Protein AF-A0A6P2FYV1-F1 (afdb_monomer_lite)

Radius of gyration: 33.78 Å; chains: 1; bounding box: 63×79×65 Å

pLDDT: mean 84.5, std 11.84, range [42.78, 95.06]

Sequence (191 aa):
MSNRLLAIVEVSPELRVACQASGCGHSVYKRIHVVSIDGSLQVLGSECFKRLFGGVIGANPAYGSSDGRRLTDTERRMLQENAAQLIAQFEAEHEAAQAAAREKLQRLRQSAIAREASGGPPHRFRAPFPVRQPAPPRRHPGPTPEAIRRYEAQAKVDVRARFDVDPDLPGWRGLVLQRITELSKGDDVSD

Foldseek 3Di:
DDKEFAFWAAEDPVLFDFFPQVPGRDTDGHRWTWMQDVNDTGTHDPVSCCVVCVPPYDCAHNFDGSRHYYDDPVLSVCVVPPVPVSSVVRVVVVVVVVVVVVVVVVVVVVVVVVCVVVPNPDPPVPVPPPPPPPPPPPPPDFDDPVLCVVCLVVLQVVCCVPVVDRCPDPPNVVSSRVSSVVVVVVVVVPD

Structure (mmCIF, N/CA/C/O backbone):
data_AF-A0A6P2FYV1-F1
#
_entry.id   AF-A0A6P2FYV1-F1
#
loop_
_atom_site.group_PDB
_atom_site.id
_atom_site.type_symbol
_atom_site.label_atom_id
_atom_site.label_alt_id
_atom_site.label_comp_id
_atom_site.label_asym_id
_atom_site.label_entity_id
_atom_site.label_seq_id
_atom_site.pdbx_PDB_ins_code
_atom_site.Cartn_x
_atom_site.Cartn_y
_atom_site.Cartn_z
_atom_site.occupancy
_atom_site.B_iso_or_equiv
_atom_site.auth_seq_id
_atom_site.auth_comp_id
_atom_site.auth_asym_id
_atom_site.auth_atom_id
_atom_site.pdbx_PDB_model_num
ATOM 1 N N . MET A 1 1 ? -23.913 -12.290 -1.948 1.00 53.22 1 MET A N 1
ATOM 2 C CA . MET A 1 1 ? -22.742 -12.669 -2.761 1.00 53.22 1 MET A CA 1
ATOM 3 C C . MET A 1 1 ? -21.993 -11.392 -3.094 1.00 53.22 1 MET A C 1
ATOM 5 O O . MET A 1 1 ? -22.408 -10.660 -3.983 1.00 53.22 1 MET A O 1
ATOM 9 N N . SER A 1 2 ? -21.010 -11.022 -2.273 1.00 75.25 2 SER A N 1
ATOM 10 C CA . SER A 1 2 ? -20.277 -9.756 -2.399 1.00 75.25 2 SER A CA 1
ATOM 11 C C . SER A 1 2 ? -18.791 -10.060 -2.450 1.00 75.25 2 SER A C 1
ATOM 13 O O . SER A 1 2 ? -18.211 -10.458 -1.440 1.00 75.25 2 SER A O 1
ATOM 15 N N . ASN A 1 3 ? -18.191 -9.871 -3.622 1.00 88.12 3 ASN A N 1
ATOM 16 C CA . ASN A 1 3 ? -16.762 -10.070 -3.802 1.00 88.12 3 ASN A CA 1
ATOM 17 C C . ASN A 1 3 ? -16.028 -8.790 -3.412 1.00 88.12 3 ASN A C 1
ATOM 19 O O . ASN A 1 3 ? -16.400 -7.698 -3.847 1.00 88.12 3 ASN A O 1
ATOM 23 N N . ARG A 1 4 ? -14.994 -8.910 -2.578 1.00 91.50 4 ARG A N 1
ATOM 24 C CA . ARG A 1 4 ? -14.283 -7.746 -2.039 1.00 91.50 4 ARG A CA 1
ATOM 25 C C . ARG A 1 4 ? -12.783 -7.978 -1.985 1.00 91.50 4 ARG A C 1
ATOM 27 O O . ARG A 1 4 ? -12.322 -9.034 -1.559 1.00 91.50 4 ARG A O 1
ATOM 34 N N . LEU A 1 5 ? -12.026 -6.950 -2.359 1.00 93.50 5 LEU A N 1
ATOM 35 C CA . LEU A 1 5 ? -10.589 -6.887 -2.133 1.00 93.50 5 LEU A CA 1
ATOM 36 C C . LEU A 1 5 ? -10.331 -6.496 -0.677 1.00 93.50 5 LEU A C 1
ATOM 38 O O . LEU A 1 5 ? -10.729 -5.416 -0.239 1.00 93.50 5 LEU A O 1
ATOM 42 N N . LEU A 1 6 ? -9.685 -7.381 0.079 1.00 93.62 6 LEU A N 1
ATOM 43 C CA . LEU A 1 6 ? -9.448 -7.174 1.504 1.00 93.62 6 LEU A CA 1
ATOM 44 C C . LEU A 1 6 ? -8.099 -6.523 1.761 1.00 93.62 6 LEU A C 1
ATOM 46 O O . LEU A 1 6 ? -8.041 -5.534 2.478 1.00 93.62 6 LEU A O 1
ATOM 50 N N . ALA A 1 7 ? -7.033 -7.044 1.159 1.00 94.19 7 ALA A N 1
ATOM 51 C CA . ALA A 1 7 ? -5.682 -6.543 1.370 1.00 94.19 7 ALA A CA 1
ATOM 52 C C . ALA A 1 7 ? -4.814 -6.752 0.129 1.00 94.19 7 ALA A C 1
ATOM 54 O O . ALA A 1 7 ? -5.026 -7.686 -0.650 1.00 94.19 7 ALA A O 1
ATOM 55 N N . ILE A 1 8 ? -3.804 -5.899 -0.020 1.00 94.75 8 ILE A N 1
ATOM 56 C CA . ILE A 1 8 ? -2.693 -6.112 -0.947 1.00 94.75 8 ILE A CA 1
ATOM 57 C C . ILE A 1 8 ? -1.439 -6.319 -0.105 1.00 94.75 8 ILE A C 1
ATOM 59 O O . ILE A 1 8 ? -1.147 -5.528 0.794 1.00 94.75 8 ILE A O 1
ATOM 63 N N . VAL A 1 9 ? -0.709 -7.395 -0.377 1.00 94.62 9 VAL A N 1
ATOM 64 C CA . VAL A 1 9 ? 0.460 -7.805 0.402 1.00 94.62 9 VAL A CA 1
ATOM 65 C C . VAL A 1 9 ? 1.649 -8.139 -0.494 1.00 94.62 9 VAL A C 1
ATOM 67 O O . VAL A 1 9 ? 1.510 -8.448 -1.678 1.00 94.62 9 VAL A O 1
ATOM 70 N N . GLU A 1 10 ? 2.842 -8.065 0.074 1.00 94.81 10 GLU A N 1
ATOM 71 C CA . GLU A 1 10 ? 4.101 -8.429 -0.564 1.00 94.81 10 GLU A CA 1
ATOM 72 C C . GLU A 1 10 ? 4.891 -9.348 0.368 1.00 94.81 10 GLU A C 1
ATOM 74 O O . GLU A 1 10 ? 4.852 -9.195 1.586 1.00 94.81 10 GLU A O 1
ATOM 79 N N . VAL A 1 11 ? 5.627 -10.298 -0.197 1.00 93.62 11 VAL A N 1
ATOM 80 C CA . VAL A 1 11 ? 6.511 -11.207 0.544 1.00 93.62 11 VAL A CA 1
ATOM 81 C C . VAL A 1 11 ? 7.914 -11.148 -0.049 1.00 93.62 11 VAL A C 1
ATOM 83 O O . VAL A 1 11 ? 8.126 -10.668 -1.167 1.00 93.62 11 VAL A O 1
ATOM 86 N N . SER A 1 12 ? 8.900 -11.640 0.693 1.00 90.56 12 SER A N 1
ATOM 87 C CA . SER A 1 12 ? 10.268 -11.746 0.187 1.00 90.56 12 SER A CA 1
ATOM 88 C C . SER A 1 12 ? 10.331 -12.654 -1.057 1.00 90.56 12 SER A C 1
ATOM 90 O O . SER A 1 12 ? 9.635 -13.672 -1.100 1.00 90.56 12 SER A O 1
ATOM 92 N N . PRO A 1 13 ? 11.165 -12.339 -2.072 1.00 89.25 13 PRO A N 1
ATOM 93 C CA . PRO A 1 13 ? 11.268 -13.135 -3.301 1.00 89.25 13 PRO A CA 1
ATOM 94 C C . PRO A 1 13 ? 11.678 -14.596 -3.092 1.00 89.25 13 PRO A C 1
ATOM 96 O O . PRO A 1 13 ? 11.440 -15.410 -3.978 1.00 89.25 13 PRO A O 1
ATOM 99 N N . GLU A 1 14 ? 12.293 -14.922 -1.959 1.00 89.38 14 GLU A N 1
ATOM 100 C CA . GLU A 1 14 ? 12.683 -16.282 -1.565 1.00 89.38 14 GLU A CA 1
ATOM 101 C C . GLU A 1 14 ? 11.511 -17.071 -0.958 1.00 89.38 14 GLU A C 1
ATOM 103 O O . GLU A 1 14 ? 11.483 -18.295 -1.006 1.00 89.38 14 GLU A O 1
ATOM 108 N N . LEU A 1 15 ? 10.490 -16.370 -0.454 1.00 89.75 15 LEU A N 1
ATOM 109 C CA . LEU A 1 15 ? 9.341 -16.931 0.263 1.00 89.75 15 LEU A CA 1
ATOM 110 C C . LEU A 1 15 ? 8.038 -16.776 -0.526 1.00 89.75 15 LEU A C 1
ATOM 112 O O . LEU A 1 15 ? 6.967 -16.537 0.045 1.00 89.75 15 LEU A O 1
ATOM 116 N N . ARG A 1 16 ? 8.128 -16.911 -1.854 1.00 91.81 16 ARG A N 1
ATOM 117 C CA . ARG A 1 16 ? 6.987 -16.756 -2.770 1.00 91.81 16 ARG A CA 1
ATOM 118 C C . ARG A 1 16 ? 5.823 -17.659 -2.360 1.00 91.81 16 ARG A C 1
ATOM 120 O O . ARG A 1 16 ? 6.006 -18.726 -1.766 1.00 91.81 16 ARG A O 1
ATOM 127 N N . VAL A 1 17 ? 4.616 -17.226 -2.694 1.00 91.44 17 VAL A N 1
ATOM 128 C CA . VAL A 1 17 ? 3.382 -17.985 -2.464 1.00 91.44 17 VAL A CA 1
ATOM 129 C C . VAL A 1 17 ? 2.745 -18.336 -3.804 1.00 91.44 17 VAL A C 1
ATOM 131 O O . VAL A 1 17 ? 2.883 -17.588 -4.769 1.00 91.44 17 VAL A O 1
ATOM 134 N N . ALA A 1 18 ? 2.069 -19.478 -3.892 1.00 92.88 18 ALA A N 1
ATOM 135 C CA . ALA A 1 18 ? 1.389 -19.876 -5.119 1.00 92.88 18 ALA A CA 1
ATOM 136 C C . ALA A 1 18 ? 0.077 -19.097 -5.285 1.00 92.88 18 ALA A C 1
ATOM 138 O O . ALA A 1 18 ? -0.701 -18.955 -4.341 1.00 92.88 18 ALA A O 1
ATOM 139 N N . CYS A 1 19 ? -0.180 -18.604 -6.494 1.00 94.06 19 CYS A N 1
ATOM 140 C CA . CYS A 1 19 ? -1.464 -18.014 -6.841 1.00 94.06 19 CYS A CA 1
ATOM 141 C C . CYS A 1 19 ? -2.555 -19.095 -6.878 1.00 94.06 19 CYS A C 1
ATOM 143 O O . CYS A 1 19 ? -2.433 -20.079 -7.604 1.00 94.06 19 CYS A O 1
ATOM 145 N N . GLN A 1 20 ? -3.650 -18.862 -6.153 1.00 92.44 20 GLN A N 1
ATOM 146 C CA . GLN A 1 20 ? -4.782 -19.785 -6.012 1.00 92.44 20 GLN A CA 1
ATOM 147 C C . GLN A 1 20 ? -5.858 -19.608 -7.097 1.00 92.44 20 GLN A C 1
ATOM 149 O O . GLN A 1 20 ? -6.919 -20.220 -7.022 1.00 92.44 20 GLN A O 1
ATOM 154 N N . ALA A 1 21 ? -5.606 -18.785 -8.122 1.00 89.94 21 ALA A N 1
ATOM 155 C CA . ALA A 1 21 ? -6.514 -18.684 -9.260 1.00 89.94 21 ALA A CA 1
ATOM 156 C C . ALA A 1 21 ? -6.620 -20.038 -9.973 1.00 89.94 21 ALA A C 1
ATOM 158 O O . ALA A 1 21 ? -5.598 -20.687 -10.224 1.00 89.94 21 ALA A O 1
ATOM 159 N N . SER A 1 22 ? -7.840 -20.409 -10.369 1.00 87.81 22 SER A N 1
ATOM 160 C CA . SER A 1 22 ? -8.088 -21.624 -11.150 1.00 87.81 22 SER A CA 1
ATOM 161 C C . SER A 1 22 ? -7.178 -21.674 -12.385 1.00 87.81 22 SER A C 1
ATOM 163 O O . SER A 1 22 ? -7.140 -20.732 -13.182 1.00 87.81 22 SER A O 1
ATOM 165 N N . GLY A 1 23 ? -6.388 -22.746 -12.496 1.00 87.75 23 GLY A N 1
ATOM 166 C CA . GLY A 1 23 ? -5.457 -22.979 -13.605 1.00 87.75 23 GLY A CA 1
ATOM 167 C C . GLY A 1 23 ? -4.194 -22.104 -13.636 1.00 87.75 23 GLY A C 1
ATOM 168 O O . GLY A 1 23 ? -3.516 -22.095 -14.658 1.00 87.75 23 GLY A O 1
ATOM 169 N N . CYS A 1 24 ? -3.864 -21.349 -12.576 1.00 88.50 24 CYS A N 1
ATOM 170 C CA . CYS A 1 24 ? -2.659 -20.507 -12.551 1.00 88.50 24 CYS A CA 1
ATOM 171 C C . CYS A 1 24 ? -1.465 -21.161 -11.841 1.00 88.50 24 CYS A C 1
ATOM 173 O O . CYS A 1 24 ? -0.455 -21.426 -12.483 1.00 88.50 24 CYS A O 1
ATOM 175 N N . GLY A 1 25 ? -1.528 -21.348 -10.518 1.00 82.62 25 GLY A N 1
ATOM 176 C CA . GLY A 1 25 ? -0.448 -21.950 -9.721 1.00 82.62 25 GLY A CA 1
ATOM 177 C C . GLY A 1 25 ? 0.893 -21.193 -9.686 1.00 82.62 25 GLY A C 1
ATOM 178 O O . GLY A 1 25 ? 1.811 -21.632 -9.001 1.00 82.62 25 GLY A O 1
ATOM 179 N N . HIS A 1 26 ? 1.038 -20.060 -10.383 1.00 90.06 26 HIS A N 1
ATOM 180 C CA . HIS A 1 26 ? 2.303 -19.325 -10.460 1.00 90.06 26 HIS A CA 1
ATOM 181 C C . HIS A 1 26 ? 2.755 -18.771 -9.104 1.00 90.06 26 HIS A C 1
ATOM 183 O O . HIS A 1 26 ? 1.959 -18.213 -8.344 1.00 90.06 26 HIS A O 1
ATOM 189 N N . SER A 1 27 ? 4.062 -18.844 -8.850 1.00 92.00 27 SER A N 1
ATOM 190 C CA . SER A 1 27 ? 4.699 -18.269 -7.665 1.00 92.00 27 SER A CA 1
ATOM 191 C C . SER A 1 27 ? 4.746 -16.744 -7.738 1.00 92.00 27 SER A C 1
ATOM 193 O O . SER A 1 27 ? 5.458 -16.162 -8.559 1.00 92.00 27 SER A O 1
ATOM 195 N N . VAL A 1 28 ? 4.032 -16.092 -6.828 1.00 93.50 28 VAL A N 1
ATOM 196 C CA . VAL A 1 28 ? 3.936 -14.638 -6.702 1.00 93.50 28 VAL A CA 1
ATOM 197 C C . VAL A 1 28 ? 4.603 -14.169 -5.414 1.00 93.50 28 VAL A C 1
ATOM 199 O O . VAL A 1 28 ? 4.559 -14.837 -4.384 1.00 93.50 28 VAL A O 1
ATOM 202 N N . TYR A 1 29 ? 5.252 -13.011 -5.481 1.00 92.81 29 TYR A N 1
ATOM 203 C CA . TYR A 1 29 ? 5.903 -12.396 -4.319 1.00 92.81 29 TYR A CA 1
ATOM 204 C C . TYR A 1 29 ? 5.559 -10.916 -4.145 1.00 92.81 29 TYR A C 1
ATOM 206 O O . TYR A 1 29 ? 5.725 -10.363 -3.065 1.00 92.81 29 TYR A O 1
ATOM 214 N N . LYS A 1 30 ? 5.048 -10.271 -5.197 1.00 91.81 30 LYS A N 1
ATOM 215 C CA . LYS A 1 30 ? 4.730 -8.846 -5.215 1.00 91.81 30 LYS A CA 1
ATOM 216 C C . LYS A 1 30 ? 3.266 -8.635 -5.577 1.00 91.81 30 LYS A C 1
ATOM 218 O O . LYS A 1 30 ? 2.750 -9.365 -6.425 1.00 91.81 30 LYS A O 1
ATOM 223 N N . ARG A 1 31 ? 2.627 -7.623 -4.974 1.00 91.62 31 ARG A N 1
ATOM 224 C CA . ARG A 1 31 ? 1.222 -7.246 -5.220 1.00 91.62 31 ARG A CA 1
ATOM 225 C C . ARG A 1 31 ? 0.282 -8.454 -5.197 1.00 91.62 31 ARG A C 1
ATOM 227 O O . ARG A 1 31 ? -0.460 -8.718 -6.146 1.00 91.62 31 ARG A O 1
ATOM 234 N N . ILE A 1 32 ? 0.357 -9.211 -4.116 1.00 93.75 32 ILE A N 1
ATOM 235 C CA . ILE A 1 32 ? -0.510 -10.350 -3.853 1.00 93.75 32 ILE A CA 1
ATOM 236 C C . ILE A 1 32 ? -1.833 -9.797 -3.324 1.00 93.75 32 ILE A C 1
ATOM 238 O O . ILE A 1 32 ? -1.855 -9.070 -2.337 1.00 93.75 32 ILE A O 1
ATOM 242 N N . HIS A 1 33 ? -2.929 -10.106 -4.002 1.00 93.38 33 HIS A N 1
ATOM 243 C CA . HIS A 1 33 ? -4.264 -9.632 -3.663 1.00 93.38 33 HIS A CA 1
ATOM 244 C C . HIS A 1 33 ? -4.977 -10.707 -2.851 1.00 93.38 33 HIS A C 1
ATOM 246 O O . HIS A 1 33 ? -5.123 -11.839 -3.314 1.00 93.38 33 HIS A O 1
ATOM 252 N N . VAL A 1 34 ? -5.432 -10.349 -1.654 1.00 93.62 34 VAL A N 1
ATOM 253 C CA . VAL A 1 34 ? -6.278 -11.210 -0.828 1.00 93.62 34 VAL A CA 1
ATOM 254 C C . VAL A 1 34 ? -7.718 -10.769 -1.020 1.00 93.62 34 VAL A C 1
ATOM 256 O O . VAL A 1 34 ? -8.078 -9.632 -0.697 1.00 93.62 34 VAL A O 1
ATOM 259 N N . VAL A 1 35 ? -8.533 -11.655 -1.581 1.00 93.19 35 VAL A N 1
ATOM 260 C CA . VAL A 1 35 ? -9.930 -11.378 -1.920 1.00 93.19 35 VAL A CA 1
ATOM 261 C C . VAL A 1 35 ? -10.856 -12.308 -1.156 1.00 93.19 35 VAL A C 1
ATOM 263 O O . VAL A 1 35 ? -10.526 -13.469 -0.930 1.00 93.19 35 VAL A O 1
ATOM 266 N N . SER A 1 36 ? -12.025 -11.799 -0.782 1.00 91.94 36 SER A N 1
ATOM 267 C CA . SER A 1 36 ? -13.150 -12.625 -0.351 1.00 91.94 36 SER A CA 1
ATOM 268 C C . SER A 1 36 ? -14.097 -12.806 -1.529 1.00 91.94 36 SER A C 1
ATOM 270 O O . SER A 1 36 ? -14.546 -11.816 -2.113 1.00 91.94 36 SER A O 1
ATOM 272 N N . ILE A 1 37 ? -14.354 -14.060 -1.892 1.00 90.06 37 ILE A N 1
ATOM 273 C CA . ILE A 1 37 ? -15.263 -14.479 -2.960 1.00 90.06 37 ILE A CA 1
ATOM 274 C C . ILE A 1 37 ? -16.311 -15.370 -2.307 1.00 90.06 37 ILE A C 1
ATOM 276 O O . ILE A 1 37 ? -15.979 -16.438 -1.797 1.00 90.06 37 ILE A O 1
ATOM 280 N N . ASP A 1 38 ? -17.555 -14.897 -2.254 1.00 86.50 38 ASP A N 1
ATOM 281 C CA . ASP A 1 38 ? -18.669 -15.600 -1.598 1.00 86.50 38 ASP A CA 1
ATOM 282 C C . ASP A 1 38 ? -18.359 -16.094 -0.169 1.00 86.50 38 ASP A C 1
ATOM 284 O O . ASP A 1 38 ? -18.816 -17.147 0.266 1.00 86.50 38 ASP A O 1
ATOM 288 N N . GLY A 1 39 ? -17.561 -15.319 0.576 1.00 83.75 39 GLY A N 1
ATOM 289 C CA . GLY A 1 39 ? -17.147 -15.640 1.946 1.00 83.75 39 GLY A CA 1
ATOM 290 C C . GLY A 1 39 ? -15.906 -16.533 2.050 1.00 83.75 39 GLY A C 1
ATOM 291 O O . GLY A 1 39 ? -15.375 -16.697 3.144 1.00 83.75 39 GLY A O 1
ATOM 292 N N . SER A 1 40 ? -15.398 -17.055 0.933 1.00 88.38 40 SER A N 1
ATOM 293 C CA . SER A 1 40 ? -14.140 -17.804 0.879 1.00 88.38 40 SER A CA 1
ATOM 294 C C . SER A 1 40 ? -12.972 -16.888 0.532 1.00 88.38 40 SER A C 1
ATOM 296 O O . SER A 1 40 ? -13.040 -16.097 -0.410 1.00 88.38 40 SER A O 1
ATOM 298 N N . LEU A 1 41 ? -11.874 -17.007 1.275 1.00 91.56 41 LEU A N 1
ATOM 299 C CA . LEU A 1 41 ? -10.660 -16.239 1.015 1.00 91.56 41 LEU A CA 1
ATOM 300 C C . LEU A 1 41 ? -9.826 -16.898 -0.079 1.00 91.56 41 LEU A C 1
ATOM 302 O O . LEU A 1 41 ? -9.587 -18.102 -0.039 1.00 91.56 41 LEU A O 1
ATOM 306 N N . GLN A 1 42 ? -9.351 -16.095 -1.028 1.00 91.94 42 GLN A N 1
ATOM 307 C CA . GLN A 1 42 ? -8.417 -16.535 -2.059 1.00 91.94 42 GLN A CA 1
ATOM 308 C C . GLN A 1 42 ? -7.245 -15.569 -2.203 1.00 91.94 42 GLN A C 1
ATOM 310 O O . GLN A 1 42 ? -7.389 -14.346 -2.102 1.00 91.94 42 GLN A O 1
ATOM 315 N N . VAL A 1 43 ? -6.077 -16.143 -2.486 1.00 93.31 43 VAL A N 1
ATOM 316 C CA . VAL A 1 43 ? -4.817 -15.422 -2.680 1.00 93.31 43 VAL A CA 1
ATOM 317 C C . VAL A 1 43 ? -4.459 -15.397 -4.162 1.00 93.31 43 VAL A C 1
ATOM 319 O O . VAL A 1 43 ? -4.162 -16.425 -4.774 1.00 93.31 43 VAL A O 1
ATOM 322 N N . LEU A 1 44 ? -4.465 -14.208 -4.761 1.00 93.25 44 LEU A N 1
ATOM 323 C CA . LEU A 1 44 ? -4.318 -14.025 -6.202 1.00 93.25 44 LEU A CA 1
ATOM 324 C C . LEU A 1 44 ? -3.111 -13.148 -6.541 1.00 93.25 44 LEU A C 1
ATOM 326 O O . LEU A 1 44 ? -2.817 -12.163 -5.870 1.00 93.25 44 LEU A O 1
ATOM 330 N N . GLY A 1 45 ? -2.417 -13.474 -7.630 1.00 92.75 45 GLY A N 1
ATOM 331 C CA . GLY A 1 45 ? -1.439 -12.566 -8.230 1.00 92.75 45 GLY A CA 1
ATOM 332 C C . GLY A 1 45 ? -2.115 -11.370 -8.900 1.00 92.75 45 GLY A C 1
ATOM 333 O O . GLY A 1 45 ? -3.280 -11.458 -9.286 1.00 92.75 45 GLY A O 1
ATOM 334 N N . SER A 1 46 ? -1.373 -10.281 -9.114 1.00 90.94 46 SER A N 1
ATOM 335 C CA . SER A 1 46 ? -1.897 -9.052 -9.730 1.00 90.94 46 SER A CA 1
ATOM 336 C C . SER A 1 46 ? -2.576 -9.281 -11.083 1.00 90.94 46 SER A C 1
ATOM 338 O O . SER A 1 46 ? -3.660 -8.759 -11.327 1.00 90.94 46 SER A O 1
ATOM 340 N N . GLU A 1 47 ? -1.970 -10.085 -11.957 1.00 91.31 47 GLU A N 1
ATOM 341 C CA . GLU A 1 47 ? -2.513 -10.350 -13.296 1.00 91.31 47 GLU A CA 1
ATOM 342 C C . GLU A 1 47 ? -3.754 -11.245 -13.242 1.00 91.31 47 GLU A C 1
ATOM 344 O O . GLU A 1 47 ? -4.731 -11.008 -13.951 1.00 91.31 47 GLU A O 1
ATOM 349 N N . CYS A 1 48 ? -3.769 -12.229 -12.340 1.00 92.31 48 CYS A N 1
ATOM 350 C CA . CYS A 1 48 ? -4.949 -13.067 -12.132 1.00 92.31 48 CYS A CA 1
ATOM 351 C C . CYS A 1 48 ? -6.106 -12.276 -11.526 1.00 92.31 48 CYS A C 1
ATOM 353 O O . CYS A 1 48 ? -7.239 -12.437 -11.967 1.00 92.31 48 CYS A O 1
ATOM 355 N N . PHE A 1 49 ? -5.823 -11.393 -10.567 1.00 92.06 49 PHE A N 1
ATOM 356 C CA . PHE A 1 49 ? -6.826 -10.508 -9.988 1.00 92.06 49 PHE A CA 1
ATOM 357 C C . PHE A 1 49 ? -7.447 -9.600 -11.056 1.00 92.06 49 PHE A C 1
ATOM 359 O O . PHE A 1 49 ? -8.667 -9.571 -11.186 1.00 92.06 49 PHE A O 1
ATOM 366 N N . LYS A 1 50 ? -6.630 -8.933 -11.884 1.00 91.56 50 LYS A N 1
ATOM 367 C CA . LYS A 1 50 ? -7.128 -8.097 -12.991 1.00 91.56 50 LYS A CA 1
ATOM 368 C C . LYS A 1 50 ? -7.973 -8.890 -13.984 1.00 91.56 50 LYS A C 1
ATOM 370 O O . LYS A 1 50 ? -9.020 -8.412 -14.398 1.00 91.56 50 LYS A O 1
ATOM 375 N N . ARG A 1 51 ? -7.540 -10.096 -14.358 1.00 89.81 51 ARG A N 1
ATOM 376 C CA . ARG A 1 51 ? -8.271 -10.938 -15.313 1.00 89.81 51 ARG A CA 1
ATOM 377 C C . ARG A 1 51 ? -9.628 -11.397 -14.775 1.00 89.81 51 ARG A C 1
ATOM 379 O O . ARG A 1 51 ? -10.576 -11.468 -15.543 1.00 89.81 51 ARG A O 1
ATOM 386 N N . LEU A 1 52 ? -9.707 -11.734 -13.487 1.00 86.50 52 LEU A N 1
ATOM 387 C CA . LEU A 1 52 ? -10.928 -12.262 -12.869 1.00 86.50 52 LEU A CA 1
ATOM 388 C C . LEU A 1 52 ? -11.888 -11.160 -12.400 1.00 86.50 52 LEU A C 1
ATOM 390 O O . LEU A 1 52 ? -13.098 -11.349 -12.447 1.00 86.50 52 LEU A O 1
ATOM 394 N N . PHE A 1 53 ? -11.357 -10.025 -11.939 1.00 87.19 53 PHE A N 1
ATOM 395 C CA . PHE A 1 53 ? -12.127 -9.000 -11.224 1.00 87.19 53 PHE A CA 1
ATOM 396 C C . PHE A 1 53 ? -11.928 -7.575 -11.740 1.00 87.19 53 PHE A C 1
ATOM 398 O O . PHE A 1 53 ? -12.485 -6.642 -11.156 1.00 87.19 53 PHE A O 1
ATOM 405 N N . GLY A 1 54 ? -11.153 -7.380 -12.810 1.00 78.94 54 GLY A N 1
ATOM 406 C CA . GLY A 1 54 ? -10.894 -6.069 -13.399 1.00 78.94 54 GLY A CA 1
ATOM 407 C C . GLY A 1 54 ? -12.193 -5.370 -13.793 1.00 78.94 54 GLY A C 1
ATOM 408 O O . GLY A 1 54 ? -12.814 -5.725 -14.786 1.00 78.94 54 GLY A O 1
ATOM 409 N N . GLY A 1 55 ? -12.608 -4.388 -12.991 1.00 74.19 55 GLY A N 1
ATOM 410 C CA . GLY A 1 55 ? -13.834 -3.608 -13.196 1.00 74.19 55 GLY A CA 1
ATOM 411 C C . GLY A 1 55 ? -15.034 -4.026 -12.339 1.00 74.19 55 GLY A C 1
ATOM 412 O O . GLY A 1 55 ? -15.992 -3.265 -12.260 1.00 74.19 55 GLY A O 1
ATOM 413 N N . VAL A 1 56 ? -14.983 -5.176 -11.658 1.00 78.00 56 VAL A N 1
ATOM 414 C CA . VAL A 1 56 ? -16.073 -5.656 -10.780 1.00 78.00 56 VAL A CA 1
ATOM 415 C C . VAL A 1 56 ? -15.785 -5.338 -9.315 1.00 78.00 56 VAL A C 1
ATOM 417 O O . VAL A 1 56 ? -16.679 -4.948 -8.568 1.00 78.00 56 VAL A O 1
ATOM 420 N N . ILE A 1 57 ? -14.526 -5.483 -8.903 1.00 81.31 57 ILE A N 1
ATOM 421 C CA . ILE A 1 57 ? -14.072 -5.162 -7.549 1.00 81.31 57 ILE A CA 1
ATOM 422 C C . ILE A 1 57 ? -13.195 -3.914 -7.628 1.00 81.31 57 ILE A C 1
ATOM 424 O O . ILE A 1 57 ? -12.311 -3.818 -8.481 1.00 81.31 57 ILE A O 1
ATOM 428 N N . GLY A 1 58 ? -13.437 -2.952 -6.735 1.00 75.50 58 GLY A N 1
ATOM 429 C CA . GLY A 1 58 ? -12.616 -1.748 -6.633 1.00 75.50 58 GLY A CA 1
ATOM 430 C C . GLY A 1 58 ? -11.140 -2.076 -6.380 1.00 75.50 58 GLY A C 1
ATOM 431 O O . GLY A 1 58 ? -10.812 -3.042 -5.696 1.00 75.50 58 GLY A O 1
ATOM 432 N N . ALA A 1 59 ? -10.243 -1.245 -6.916 1.00 77.94 59 ALA A N 1
ATOM 433 C CA . ALA A 1 59 ? -8.795 -1.423 -6.768 1.00 77.94 59 ALA A CA 1
ATOM 434 C C . ALA A 1 59 ? -8.276 -1.128 -5.347 1.00 77.94 59 ALA A C 1
ATOM 436 O O . ALA A 1 59 ? -7.135 -1.454 -5.026 1.00 77.94 59 ALA A O 1
ATOM 437 N N . ASN A 1 60 ? -9.103 -0.510 -4.499 1.00 87.06 60 ASN A N 1
ATOM 438 C CA . ASN A 1 60 ? -8.723 -0.143 -3.142 1.00 87.06 60 ASN A CA 1
ATOM 439 C C . ASN A 1 60 ? -9.014 -1.299 -2.173 1.00 87.06 60 ASN A C 1
ATOM 441 O O . ASN A 1 60 ? -10.166 -1.742 -2.099 1.00 87.06 60 ASN A O 1
ATOM 445 N N . PRO A 1 61 ? -8.010 -1.779 -1.421 1.00 91.19 61 PRO A N 1
ATOM 446 C CA . PRO A 1 61 ? -8.228 -2.806 -0.413 1.00 91.19 61 PRO A CA 1
ATOM 447 C C . PRO A 1 61 ? -9.043 -2.272 0.770 1.00 91.19 61 PRO A C 1
ATOM 449 O O . PRO A 1 61 ? -9.003 -1.085 1.087 1.00 91.19 61 PRO A O 1
ATOM 452 N N . ALA A 1 62 ? -9.775 -3.166 1.437 1.00 90.19 62 ALA A N 1
ATOM 453 C CA . ALA A 1 62 ? -10.501 -2.850 2.665 1.00 90.19 62 ALA A CA 1
ATOM 454 C C . ALA A 1 62 ? -9.563 -2.470 3.821 1.00 90.19 62 ALA A C 1
ATOM 456 O O . ALA A 1 62 ? -9.880 -1.573 4.598 1.00 90.19 62 ALA A O 1
ATOM 457 N N . TYR A 1 63 ? -8.418 -3.145 3.908 1.00 91.50 63 TYR A N 1
ATOM 458 C CA . TYR A 1 63 ? -7.426 -2.986 4.958 1.00 91.50 63 TYR A CA 1
ATOM 459 C C . TYR A 1 63 ? -6.041 -2.746 4.339 1.00 91.50 63 TYR A C 1
ATOM 461 O O . TYR A 1 63 ? -5.646 -3.387 3.361 1.00 91.50 63 TYR A O 1
ATOM 469 N N . GLY A 1 64 ? -5.281 -1.823 4.930 1.00 87.38 64 GLY A N 1
ATOM 470 C CA . GLY A 1 64 ? -3.950 -1.446 4.452 1.00 87.38 64 GLY A CA 1
ATOM 471 C C . GLY A 1 64 ? -3.965 -0.413 3.318 1.00 87.38 64 GLY A C 1
ATOM 472 O O . GLY A 1 64 ? -4.809 0.479 3.291 1.00 87.38 64 GLY A O 1
ATOM 473 N N . SER A 1 65 ? -2.984 -0.506 2.414 1.00 85.19 65 SER A N 1
ATOM 474 C CA . SER A 1 65 ? -2.768 0.424 1.293 1.00 85.19 65 SER A CA 1
ATOM 475 C C . SER A 1 65 ? -2.729 -0.318 -0.045 1.00 85.19 65 SER A C 1
ATOM 477 O O . SER A 1 65 ? -2.356 -1.492 -0.106 1.00 85.19 65 SER A O 1
ATOM 479 N N . SER A 1 66 ? -3.052 0.391 -1.129 1.00 84.25 66 SER A N 1
ATOM 480 C CA . SER A 1 66 ? -2.913 -0.084 -2.509 1.00 84.25 66 SER A CA 1
ATOM 481 C C . SER A 1 66 ? -1.469 -0.418 -2.906 1.00 84.25 66 SER A C 1
ATOM 483 O O . SER A 1 66 ? -1.250 -1.200 -3.830 1.00 84.25 66 SER A O 1
ATOM 485 N N . ASP A 1 67 ? -0.481 0.153 -2.212 1.00 82.69 67 ASP A N 1
ATOM 486 C CA . ASP A 1 67 ? 0.943 -0.087 -2.488 1.00 82.69 67 ASP A CA 1
ATOM 487 C C . ASP A 1 67 ? 1.422 -1.469 -2.025 1.00 82.69 67 ASP A C 1
ATOM 489 O O . ASP A 1 67 ? 2.452 -1.954 -2.490 1.00 82.69 67 ASP A O 1
ATOM 493 N N . GLY A 1 68 ? 0.642 -2.129 -1.167 1.00 84.31 68 GLY A N 1
ATOM 494 C CA . GLY A 1 68 ? 0.955 -3.434 -0.608 1.00 84.31 68 GLY A CA 1
ATOM 495 C C . GLY A 1 68 ? 1.711 -3.359 0.721 1.00 84.31 68 GLY A C 1
ATOM 496 O O . GLY A 1 68 ? 2.649 -2.582 0.890 1.00 84.31 68 GLY A O 1
ATOM 497 N N . ARG A 1 69 ? 1.310 -4.195 1.685 1.00 90.00 69 ARG A N 1
ATOM 498 C CA . ARG A 1 69 ? 2.029 -4.387 2.955 1.00 90.00 69 ARG A CA 1
ATOM 499 C C . ARG A 1 69 ? 3.037 -5.522 2.822 1.00 90.00 69 ARG A C 1
ATOM 501 O O . ARG A 1 69 ? 2.661 -6.633 2.458 1.00 90.00 69 ARG A O 1
ATOM 508 N N . ARG A 1 70 ? 4.297 -5.278 3.182 1.00 92.25 70 ARG A N 1
ATOM 509 C CA . ARG A 1 70 ? 5.293 -6.349 3.296 1.00 92.25 70 ARG A CA 1
ATOM 510 C C . ARG A 1 70 ? 4.990 -7.213 4.521 1.00 92.25 70 ARG A C 1
ATOM 512 O O . ARG A 1 70 ? 4.924 -6.686 5.627 1.00 92.25 70 ARG A O 1
ATOM 519 N N . LEU A 1 71 ? 4.818 -8.512 4.309 1.00 92.12 71 LEU A N 1
ATOM 520 C CA . LEU A 1 71 ? 4.608 -9.491 5.370 1.00 92.12 71 LEU A CA 1
ATOM 521 C C . LEU A 1 71 ? 5.941 -10.008 5.902 1.00 92.12 71 LEU A C 1
ATOM 523 O O . LEU A 1 71 ? 6.893 -10.218 5.146 1.00 92.12 71 LEU A O 1
ATOM 527 N N . THR A 1 72 ? 5.966 -10.254 7.204 1.00 92.25 72 THR A N 1
ATOM 528 C CA . THR A 1 72 ? 6.972 -11.073 7.879 1.00 92.25 72 THR A CA 1
ATOM 529 C C . THR A 1 72 ? 6.800 -12.550 7.523 1.00 92.25 72 THR A C 1
ATOM 531 O O . THR A 1 72 ? 5.750 -12.976 7.037 1.00 92.25 72 THR A O 1
ATOM 534 N N . ASP A 1 73 ? 7.808 -13.368 7.813 1.00 89.00 73 ASP A N 1
ATOM 535 C CA . ASP A 1 73 ? 7.769 -14.810 7.540 1.00 89.00 73 ASP A CA 1
ATOM 536 C C . ASP A 1 73 ? 6.616 -15.510 8.279 1.00 89.00 73 ASP A C 1
ATOM 538 O O . ASP A 1 73 ? 5.983 -16.428 7.749 1.00 89.00 73 ASP A O 1
ATOM 542 N N . THR A 1 74 ? 6.297 -15.040 9.488 1.00 90.19 74 THR A N 1
ATOM 543 C CA . THR A 1 74 ? 5.158 -15.516 10.283 1.00 90.19 74 THR A CA 1
ATOM 544 C C . THR A 1 74 ? 3.829 -15.145 9.630 1.00 90.19 74 THR A C 1
ATOM 546 O O . THR A 1 74 ? 2.983 -16.015 9.433 1.00 90.19 74 THR A O 1
ATOM 549 N N . GLU A 1 75 ? 3.651 -13.887 9.222 1.00 92.38 75 GLU A N 1
ATOM 550 C CA . GLU A 1 75 ? 2.440 -13.437 8.519 1.00 92.38 75 GLU A CA 1
ATOM 551 C C . GLU A 1 75 ? 2.274 -14.129 7.158 1.00 92.38 75 GLU A C 1
ATOM 553 O O . GLU A 1 75 ? 1.165 -14.494 6.776 1.00 92.38 75 GLU A O 1
ATOM 558 N N . ARG A 1 76 ? 3.372 -14.385 6.438 1.00 92.19 76 ARG A N 1
ATOM 559 C CA . ARG A 1 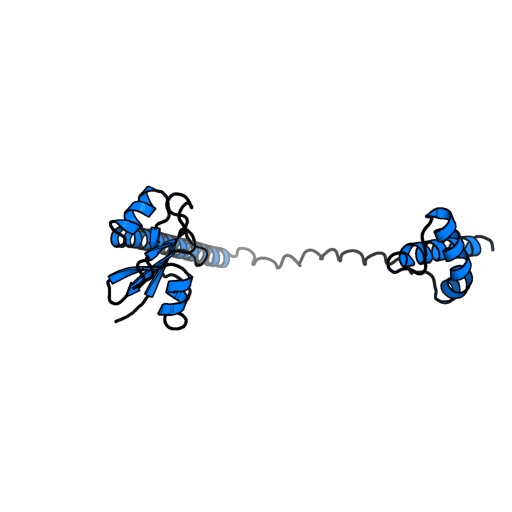76 ? 3.363 -15.145 5.181 1.00 92.19 76 ARG A CA 1
ATOM 560 C C . ARG A 1 76 ? 2.889 -16.578 5.394 1.00 92.19 76 ARG A C 1
ATOM 562 O O . ARG A 1 76 ? 2.171 -17.110 4.551 1.00 92.19 76 ARG A O 1
ATOM 569 N N . ARG A 1 77 ? 3.291 -17.215 6.493 1.00 90.38 77 ARG A N 1
ATOM 570 C CA . ARG A 1 77 ? 2.813 -18.555 6.853 1.00 90.38 77 ARG A CA 1
ATOM 571 C C . ARG A 1 77 ? 1.318 -18.534 7.159 1.00 90.38 77 ARG A C 1
ATOM 573 O O . ARG A 1 77 ? 0.583 -19.337 6.595 1.00 90.38 77 ARG A O 1
ATOM 580 N N . MET A 1 78 ? 0.862 -17.544 7.933 1.00 91.56 78 MET A N 1
ATOM 581 C CA . MET A 1 78 ? -0.568 -17.330 8.177 1.00 91.56 78 MET A CA 1
ATOM 582 C C . MET A 1 78 ? -1.332 -17.115 6.869 1.00 91.56 78 MET A C 1
ATOM 584 O O . MET A 1 78 ? -2.385 -17.703 6.691 1.00 91.56 78 MET A O 1
ATOM 588 N N . LEU A 1 79 ? -0.789 -16.382 5.895 1.00 91.31 79 LEU A N 1
ATOM 589 C CA . LEU A 1 79 ? -1.433 -16.218 4.588 1.00 91.31 79 LEU A CA 1
ATOM 590 C C . LEU A 1 79 ? -1.693 -17.555 3.864 1.00 91.31 79 LEU A C 1
ATOM 592 O O . LEU A 1 79 ? -2.668 -17.664 3.125 1.00 91.31 79 LEU A O 1
ATOM 596 N N . GLN A 1 80 ? -0.829 -18.557 4.049 1.00 87.75 80 GLN A N 1
ATOM 597 C CA . GLN A 1 80 ? -0.957 -19.865 3.400 1.00 87.75 80 GLN A CA 1
ATOM 598 C C . GLN A 1 80 ? -1.807 -20.852 4.198 1.00 87.75 80 GLN A C 1
ATOM 600 O O . GLN A 1 80 ? -2.608 -21.575 3.612 1.00 87.75 80 GLN A O 1
ATOM 605 N N . GLU A 1 81 ? -1.611 -20.894 5.513 1.00 89.00 81 GLU A N 1
ATOM 606 C CA . GLU A 1 81 ? -2.224 -21.884 6.400 1.00 89.00 81 GLU A CA 1
ATOM 607 C C . GLU A 1 81 ? -3.572 -21.406 6.951 1.00 89.00 81 GLU A C 1
ATOM 609 O O . GLU A 1 81 ? -4.493 -22.201 7.122 1.00 89.00 81 GLU A O 1
ATOM 614 N N . ASN A 1 82 ? -3.702 -20.105 7.226 1.00 90.12 82 ASN A N 1
ATOM 615 C CA . ASN A 1 82 ? -4.876 -19.512 7.856 1.00 90.12 82 ASN A CA 1
ATOM 616 C C . ASN A 1 82 ? -5.053 -18.029 7.479 1.00 90.12 82 ASN A C 1
ATOM 618 O O . ASN A 1 82 ? -4.876 -17.115 8.294 1.00 90.12 82 ASN A O 1
ATOM 622 N N . ALA A 1 83 ? -5.416 -17.778 6.218 1.00 89.12 83 ALA A N 1
ATOM 623 C CA . ALA A 1 83 ? -5.602 -16.417 5.716 1.00 89.12 83 ALA A CA 1
ATOM 624 C C . ALA A 1 83 ? -6.674 -15.637 6.501 1.00 89.12 83 ALA A C 1
ATOM 626 O O . ALA A 1 83 ? -6.587 -14.415 6.605 1.00 89.12 83 ALA A O 1
ATOM 627 N N . ALA A 1 84 ? -7.658 -16.328 7.087 1.00 89.75 84 ALA A N 1
ATOM 628 C CA . ALA A 1 84 ? -8.712 -15.705 7.883 1.00 89.75 84 ALA A CA 1
ATOM 629 C C . ALA A 1 84 ? -8.157 -15.030 9.142 1.00 89.75 84 ALA A C 1
ATOM 631 O O . ALA A 1 84 ? -8.525 -13.896 9.439 1.00 89.75 84 ALA A O 1
ATOM 632 N N . GLN A 1 85 ? -7.220 -15.681 9.835 1.00 91.69 85 GLN A N 1
ATOM 633 C CA . GLN A 1 85 ? -6.571 -15.105 11.011 1.00 91.69 85 GLN A CA 1
ATOM 634 C C . GLN A 1 85 ? -5.741 -13.864 10.659 1.00 91.69 85 GLN A C 1
ATOM 636 O O . GLN A 1 85 ? -5.788 -12.870 11.383 1.00 91.69 85 GLN A O 1
ATOM 641 N N . LEU A 1 86 ? -5.030 -13.888 9.527 1.00 92.44 86 LEU A N 1
ATOM 642 C CA . LEU A 1 86 ? -4.266 -12.730 9.058 1.00 92.44 86 LEU A CA 1
ATOM 643 C C . LEU A 1 86 ? -5.181 -11.536 8.744 1.00 92.44 86 LEU A C 1
ATOM 645 O O . LEU A 1 86 ? -4.883 -10.404 9.115 1.00 92.44 86 LEU A O 1
ATOM 649 N N . ILE A 1 87 ? -6.314 -11.783 8.082 1.00 93.31 87 ILE A N 1
ATOM 650 C CA . ILE A 1 87 ? -7.296 -10.732 7.797 1.00 93.31 87 ILE A CA 1
ATOM 651 C C . ILE A 1 87 ? -7.918 -10.187 9.085 1.00 93.31 87 ILE A C 1
ATOM 653 O O . ILE A 1 87 ? -8.043 -8.972 9.205 1.00 93.31 87 ILE A O 1
ATOM 657 N N . ALA A 1 88 ? -8.246 -11.041 10.057 1.00 92.94 88 ALA A N 1
ATOM 658 C CA . ALA A 1 88 ? -8.767 -10.597 11.350 1.00 92.94 88 ALA A CA 1
ATOM 659 C C . ALA A 1 88 ? -7.768 -9.686 12.089 1.00 92.94 88 ALA A C 1
ATOM 661 O O . ALA A 1 88 ? -8.163 -8.684 12.683 1.00 92.94 88 ALA A O 1
ATOM 662 N N . GLN A 1 89 ? -6.465 -9.979 11.996 1.00 92.06 89 GLN A N 1
ATOM 663 C CA . GLN A 1 89 ? -5.426 -9.090 12.519 1.00 92.06 89 GLN A CA 1
ATOM 664 C C . GLN A 1 89 ? -5.449 -7.724 11.814 1.00 92.06 89 GLN A C 1
ATOM 666 O O . GLN A 1 89 ? -5.416 -6.688 12.477 1.00 92.06 89 GLN A O 1
ATOM 671 N N . PHE A 1 90 ? -5.534 -7.700 10.481 1.00 93.94 90 PHE A N 1
ATOM 672 C CA . PHE A 1 90 ? -5.587 -6.442 9.726 1.00 93.94 90 PHE A CA 1
ATOM 673 C C . PHE A 1 90 ? -6.851 -5.632 10.008 1.00 93.94 90 PHE A C 1
ATOM 675 O O . PHE A 1 90 ? -6.792 -4.404 10.049 1.00 93.94 90 PHE A O 1
ATOM 682 N N . GLU A 1 91 ? -7.978 -6.304 10.220 1.00 93.12 91 GLU A N 1
ATOM 683 C CA . GLU A 1 91 ? -9.228 -5.671 10.618 1.00 93.12 91 GLU A CA 1
ATOM 684 C C . GLU A 1 91 ? -9.104 -4.999 11.990 1.00 93.12 91 GLU A C 1
ATOM 686 O O . GLU A 1 91 ? -9.401 -3.809 12.107 1.00 93.12 91 GLU A O 1
ATOM 691 N N . ALA A 1 92 ? -8.574 -5.709 12.990 1.00 92.81 92 ALA A N 1
ATOM 692 C CA . ALA A 1 92 ? -8.361 -5.162 14.329 1.00 92.81 92 ALA A CA 1
ATOM 693 C C . ALA A 1 92 ? -7.394 -3.963 14.323 1.00 92.81 92 ALA A C 1
ATOM 695 O O . ALA A 1 92 ? -7.658 -2.935 14.951 1.00 92.81 92 ALA A O 1
ATOM 696 N N . GLU A 1 93 ? -6.290 -4.056 13.573 1.00 91.62 93 GLU A N 1
ATOM 697 C CA . GLU A 1 93 ? -5.349 -2.943 13.402 1.00 91.62 93 GLU A CA 1
ATOM 698 C C . GLU A 1 93 ? -6.019 -1.731 12.732 1.00 91.62 93 GLU A C 1
ATOM 700 O O . GLU A 1 93 ? -5.798 -0.584 13.134 1.00 91.62 93 GLU A O 1
ATOM 705 N N . HIS A 1 94 ? -6.865 -1.970 11.727 1.00 92.69 94 HIS A N 1
ATOM 706 C CA . HIS A 1 94 ? -7.588 -0.913 11.031 1.00 92.69 94 HIS A CA 1
ATOM 707 C C . HIS A 1 94 ? -8.617 -0.224 11.933 1.00 92.69 94 HIS A C 1
ATOM 709 O O . HIS A 1 94 ? -8.696 1.007 11.942 1.00 92.69 94 HIS A O 1
ATOM 715 N N . GLU A 1 95 ? -9.376 -0.988 12.715 1.00 91.94 95 GLU A N 1
ATOM 716 C CA . GLU A 1 95 ? -10.348 -0.450 13.665 1.00 91.94 95 GLU A CA 1
ATOM 717 C C . GLU A 1 95 ? -9.664 0.399 14.744 1.00 91.94 95 GLU A C 1
ATOM 719 O O . GLU A 1 95 ? -10.077 1.537 14.989 1.00 91.94 95 GLU A O 1
ATOM 724 N N . ALA A 1 96 ? -8.557 -0.090 15.312 1.00 93.12 96 ALA A N 1
ATOM 725 C CA . ALA A 1 96 ? -7.761 0.660 16.280 1.00 93.12 96 ALA A CA 1
ATOM 726 C C . ALA A 1 96 ? -7.223 1.975 15.686 1.00 93.12 96 ALA A C 1
ATOM 728 O O . ALA A 1 96 ? -7.315 3.035 16.314 1.00 93.12 96 ALA A O 1
ATOM 729 N N . ALA A 1 97 ? -6.719 1.939 14.447 1.00 91.44 97 ALA A N 1
ATOM 730 C CA . ALA A 1 97 ? -6.246 3.131 13.749 1.00 91.44 97 ALA A CA 1
ATOM 731 C C . ALA A 1 97 ? -7.379 4.140 13.492 1.00 91.44 97 ALA A C 1
ATOM 733 O O . ALA A 1 97 ? -7.195 5.345 13.693 1.00 91.44 97 ALA A O 1
ATOM 734 N N . GLN A 1 98 ? -8.566 3.670 13.092 1.00 91.50 98 GLN A N 1
ATOM 735 C CA . GLN A 1 98 ? -9.733 4.534 12.922 1.00 91.50 98 GLN A CA 1
ATOM 736 C C . GLN A 1 98 ? -10.186 5.155 14.247 1.00 91.50 98 GLN A C 1
ATOM 738 O O . GLN A 1 98 ? -10.489 6.350 14.279 1.00 91.50 98 GLN A O 1
ATOM 743 N N . ALA A 1 99 ? -10.224 4.382 15.333 1.00 93.75 99 ALA A N 1
ATOM 744 C CA . ALA A 1 99 ? -10.596 4.875 16.655 1.00 93.75 99 ALA A CA 1
ATOM 745 C C . ALA A 1 99 ? -9.635 5.979 17.127 1.00 93.75 99 ALA A C 1
ATOM 747 O O . ALA A 1 99 ? -10.079 7.075 17.476 1.00 93.75 99 ALA A O 1
ATOM 748 N N . ALA A 1 100 ? -8.323 5.746 17.021 1.00 94.06 100 ALA A N 1
ATOM 749 C CA . ALA A 1 100 ? -7.302 6.734 17.364 1.00 94.06 100 ALA A CA 1
ATOM 750 C C . ALA A 1 100 ? -7.393 8.002 16.493 1.00 94.06 100 ALA A C 1
ATOM 752 O O . ALA A 1 100 ? -7.256 9.123 16.990 1.00 94.06 100 ALA A O 1
ATOM 753 N N . ALA A 1 101 ? -7.665 7.856 15.191 1.00 93.56 101 ALA A N 1
ATOM 754 C CA . ALA A 1 101 ? -7.856 8.991 14.289 1.00 93.56 101 ALA A CA 1
ATOM 755 C C . ALA A 1 101 ? -9.099 9.819 14.656 1.00 93.56 101 ALA A C 1
ATOM 757 O O . ALA A 1 101 ? -9.032 11.052 14.668 1.00 93.56 101 ALA A O 1
ATOM 758 N N . ARG A 1 102 ? -10.214 9.158 14.998 1.00 94.62 102 ARG A N 1
ATOM 759 C CA . ARG A 1 102 ? -11.447 9.818 15.459 1.00 94.62 102 ARG A CA 1
ATOM 760 C C . ARG A 1 102 ? -11.209 10.577 16.760 1.00 94.62 102 ARG A C 1
ATOM 762 O O . ARG A 1 102 ? -11.589 11.743 16.847 1.00 94.62 102 ARG A O 1
ATOM 769 N N . GLU A 1 103 ? -10.531 9.968 17.728 1.00 95.06 103 GLU A N 1
ATOM 770 C CA . GLU A 1 103 ? -10.194 10.623 18.994 1.00 95.06 103 GLU A CA 1
ATOM 771 C C . GLU A 1 103 ? -9.283 11.839 18.773 1.00 95.06 103 GLU A C 1
ATOM 773 O O . GLU A 1 103 ? -9.548 12.929 19.286 1.00 95.06 103 GLU A O 1
ATOM 778 N N . LYS A 1 104 ? -8.241 11.700 17.944 1.00 94.88 104 LYS A N 1
ATOM 779 C CA . LYS A 1 104 ? -7.355 12.815 17.587 1.00 94.88 104 LYS A CA 1
ATOM 780 C C . LYS A 1 104 ? -8.132 13.960 16.939 1.00 94.88 104 LYS A C 1
ATOM 782 O O . LYS A 1 104 ? -7.921 15.116 17.302 1.00 94.88 104 LYS A O 1
ATOM 787 N N . LEU A 1 105 ? -9.046 13.659 16.014 1.00 94.81 105 LEU A N 1
ATOM 788 C CA . LEU A 1 105 ? -9.886 14.668 15.370 1.00 94.81 105 LEU A CA 1
ATOM 789 C C . LEU A 1 105 ? -10.817 15.360 16.376 1.00 94.81 105 LEU A C 1
ATOM 791 O O . LEU A 1 105 ? -10.953 16.582 16.337 1.00 94.81 105 LEU A O 1
ATOM 795 N N . GLN A 1 106 ? -11.412 14.609 17.306 1.00 94.44 106 GLN A N 1
ATOM 796 C CA . GLN A 1 106 ? -12.234 15.170 18.380 1.00 94.44 106 GLN A CA 1
ATOM 797 C C . GLN A 1 106 ? -11.422 16.100 19.286 1.00 94.44 106 GLN A C 1
ATOM 799 O O . GLN A 1 106 ? -11.862 17.220 19.539 1.00 94.44 106 GLN A O 1
ATOM 804 N N . ARG A 1 107 ? -10.214 15.703 19.703 1.00 94.38 107 ARG A N 1
ATOM 805 C CA . ARG A 1 107 ? -9.314 16.549 20.508 1.00 94.38 107 ARG A CA 1
ATOM 806 C C . ARG A 1 107 ? -8.901 17.824 19.767 1.00 94.38 107 ARG A C 1
ATOM 808 O O . ARG A 1 107 ? -8.901 18.910 20.347 1.00 94.38 107 ARG A O 1
ATOM 815 N N . LEU A 1 108 ? -8.592 17.730 18.473 1.00 93.38 108 LEU A N 1
ATOM 816 C CA . LEU A 1 108 ? -8.285 18.906 17.649 1.00 93.38 108 LEU A CA 1
ATOM 817 C C . LEU A 1 108 ? -9.494 19.841 17.535 1.00 93.38 108 LEU A C 1
ATOM 819 O O . LEU A 1 108 ? -9.347 21.052 17.671 1.00 93.38 108 LEU A O 1
ATOM 823 N N . ARG A 1 109 ? -10.698 19.290 17.366 1.00 92.81 109 ARG A N 1
ATOM 824 C CA . ARG A 1 109 ? -11.933 20.079 17.304 1.00 92.81 109 ARG A CA 1
ATOM 825 C C . ARG A 1 109 ? -12.255 20.753 18.638 1.00 92.81 109 ARG A C 1
ATOM 827 O O . ARG A 1 109 ? -12.573 21.936 18.652 1.00 92.81 109 ARG A O 1
ATOM 834 N N . GLN A 1 110 ? -12.137 20.032 19.751 1.00 91.25 110 GLN A N 1
ATOM 835 C CA . GLN A 1 110 ? -12.343 20.582 21.094 1.00 91.25 110 GLN A CA 1
ATOM 836 C C . GLN A 1 110 ? -11.326 21.680 21.413 1.00 91.25 110 GLN A C 1
ATOM 838 O O . GLN A 1 110 ? -11.705 22.730 21.923 1.00 91.25 110 GLN A O 1
ATOM 843 N N . SER A 1 111 ? -10.050 21.479 21.066 1.00 87.44 111 SER A N 1
ATOM 844 C CA . SER A 1 111 ? -9.025 22.507 21.275 1.00 87.44 111 SER A CA 1
ATOM 845 C C . SER A 1 111 ? -9.245 23.739 20.393 1.00 87.44 111 SER A C 1
ATOM 847 O O . SER A 1 111 ? -9.032 24.850 20.868 1.00 87.44 111 SER A O 1
ATOM 849 N N . ALA A 1 112 ? -9.733 23.585 19.157 1.00 86.12 112 ALA A N 1
ATOM 850 C CA . ALA A 1 112 ? -10.132 24.718 18.319 1.00 86.12 112 ALA A CA 1
ATOM 851 C C . ALA A 1 112 ? -11.276 25.526 18.959 1.00 86.12 112 ALA A C 1
ATOM 853 O O . ALA A 1 112 ? -11.124 26.730 19.152 1.00 86.12 112 ALA A O 1
ATOM 854 N N . ILE A 1 113 ? -12.354 24.858 19.390 1.00 86.44 113 ILE A N 1
ATOM 855 C CA . ILE A 1 113 ? -13.497 25.503 20.062 1.00 86.44 113 ILE A CA 1
ATOM 856 C C . ILE A 1 113 ? -13.052 26.208 21.353 1.00 86.44 113 ILE A C 1
ATOM 858 O O . ILE A 1 113 ? -13.436 27.347 21.606 1.00 86.44 113 ILE A O 1
ATOM 862 N N . ALA A 1 114 ? -12.207 25.567 22.167 1.00 82.31 114 ALA A N 1
ATOM 863 C CA . ALA A 1 114 ? -11.703 26.160 23.405 1.00 82.31 114 ALA A CA 1
ATOM 864 C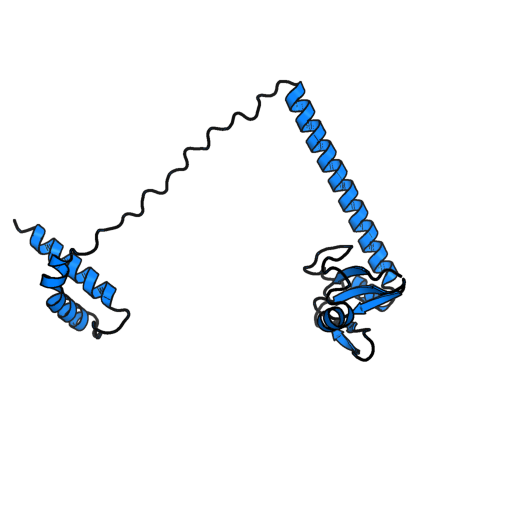 C . ALA A 1 114 ? -10.845 27.411 23.149 1.00 82.31 114 ALA A C 1
ATOM 866 O O . ALA A 1 114 ? -10.941 28.381 23.901 1.00 82.31 114 ALA A O 1
ATOM 867 N N . ARG A 1 115 ? -10.028 27.420 22.083 1.00 75.19 115 ARG A N 1
ATOM 868 C CA . ARG A 1 115 ? -9.227 28.591 21.677 1.00 75.19 115 ARG A CA 1
ATOM 869 C C . ARG A 1 115 ? -10.098 29.752 21.203 1.00 75.19 115 ARG A C 1
ATOM 871 O O . ARG A 1 115 ? -9.793 30.894 21.530 1.00 75.19 115 ARG A O 1
ATOM 878 N N . GLU A 1 116 ? -11.173 29.463 20.474 1.00 73.06 116 GLU A N 1
ATOM 879 C CA . GLU A 1 116 ? -12.155 30.470 20.056 1.00 73.06 116 GLU A CA 1
ATOM 880 C C . GLU A 1 116 ? -12.907 31.052 21.265 1.00 73.06 116 GLU A C 1
ATOM 882 O O . GLU A 1 116 ? -13.015 32.270 21.396 1.00 73.06 116 GLU A O 1
ATOM 887 N N . ALA A 1 117 ? -13.353 30.202 22.197 1.00 76.69 117 ALA A N 1
ATOM 888 C CA . ALA A 1 117 ? -14.091 30.623 23.391 1.00 76.69 117 ALA A CA 1
ATOM 889 C C . ALA A 1 117 ? -13.244 31.432 24.390 1.00 76.69 117 ALA A C 1
ATOM 891 O O . ALA A 1 117 ? -13.759 32.327 25.055 1.00 76.69 117 ALA A O 1
ATOM 892 N N . SER A 1 118 ? -11.942 31.148 24.491 1.00 74.56 118 SER A N 1
ATOM 893 C CA . SER A 1 118 ? -11.012 31.882 25.367 1.00 74.56 118 SER A CA 1
ATOM 894 C C . SER A 1 118 ? -10.553 33.230 24.791 1.00 74.56 118 SER A C 1
ATOM 896 O O . SER A 1 118 ? -9.679 33.875 25.367 1.00 74.56 118 SER A O 1
ATOM 898 N N . GLY A 1 119 ? -11.126 33.675 23.663 1.00 60.22 119 GLY A N 1
ATOM 899 C CA . GLY A 1 119 ? -10.746 34.933 23.015 1.00 60.22 119 GLY A CA 1
ATOM 900 C C . GLY A 1 119 ? -9.301 34.928 22.517 1.00 60.22 119 GLY A C 1
ATOM 901 O O . GLY A 1 119 ? -8.713 35.993 22.314 1.00 60.22 119 GLY A O 1
ATOM 902 N N . GLY A 1 120 ? -8.712 33.736 22.339 1.00 55.16 120 GLY A N 1
ATOM 903 C CA . GLY A 1 120 ? -7.392 33.590 21.751 1.00 55.16 120 GLY A CA 1
ATOM 904 C C . GLY A 1 120 ? -7.389 34.312 20.408 1.00 55.16 120 GLY A C 1
ATOM 905 O O . GLY A 1 120 ? -8.361 34.173 19.660 1.00 55.16 120 GLY A O 1
ATOM 906 N N . PRO A 1 121 ? -6.355 35.120 20.104 1.00 56.12 121 PRO A N 1
ATOM 907 C CA . PRO A 1 121 ? -6.375 35.947 18.912 1.00 56.12 121 PRO A CA 1
ATOM 908 C C . PRO A 1 121 ? -6.699 35.034 17.728 1.00 56.12 121 PRO A C 1
ATOM 910 O O . PRO A 1 121 ? -6.049 33.979 17.618 1.00 56.12 121 PRO A O 1
ATOM 913 N N . PRO A 1 122 ? -7.675 35.393 16.858 1.00 54.53 122 PRO A N 1
ATOM 914 C CA . PRO A 1 122 ? -7.832 34.681 15.596 1.00 54.53 122 PRO A CA 1
ATOM 915 C C . PRO A 1 122 ? -6.429 34.611 15.026 1.00 54.53 122 PRO A C 1
ATOM 917 O O . PRO A 1 122 ? -5.693 35.587 15.211 1.00 54.53 122 PRO A O 1
ATOM 920 N N . HIS A 1 123 ? -6.014 33.473 14.452 1.00 55.66 123 HIS A N 1
ATOM 921 C CA . HIS A 1 123 ? -4.753 33.417 13.722 1.00 55.66 123 HIS A CA 1
ATOM 922 C C . HIS A 1 123 ? -4.740 34.680 12.873 1.00 55.66 123 HIS A C 1
ATOM 924 O O . HIS A 1 123 ? -5.481 34.760 11.893 1.00 55.66 123 HIS A O 1
ATOM 930 N N . ARG A 1 124 ? -4.001 35.717 13.318 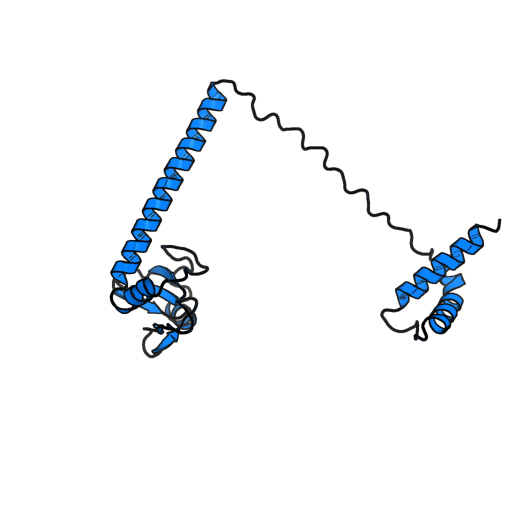1.00 56.22 124 ARG A N 1
ATOM 931 C CA . ARG A 1 124 ? -3.807 36.913 12.522 1.00 56.22 124 ARG A CA 1
ATOM 932 C C . ARG A 1 124 ? -3.294 36.263 11.274 1.00 56.22 124 ARG A C 1
ATOM 934 O O . ARG A 1 124 ? -2.341 35.482 11.386 1.00 56.22 124 ARG A O 1
ATOM 941 N N . PHE A 1 125 ? -3.984 36.460 10.153 1.00 52.41 125 PHE A N 1
ATOM 942 C CA . PHE A 1 125 ? -3.372 36.228 8.865 1.00 52.41 125 PHE A CA 1
ATOM 943 C C . PHE A 1 125 ? -2.008 36.864 9.035 1.00 52.41 125 PHE A C 1
ATOM 945 O O . PHE A 1 125 ? -1.899 38.084 9.172 1.00 52.41 125 PHE A O 1
ATOM 952 N N . ARG A 1 126 ? -0.993 36.026 9.259 1.00 54.62 126 ARG A N 1
ATOM 953 C CA . ARG A 1 126 ? 0.372 36.480 9.329 1.00 54.62 126 ARG A CA 1
ATOM 954 C C . ARG A 1 126 ? 0.484 36.930 7.908 1.00 54.62 126 ARG A C 1
ATOM 956 O O . ARG A 1 126 ? 0.451 36.051 7.043 1.00 54.62 126 ARG A O 1
ATOM 963 N N . ALA A 1 127 ? 0.378 38.250 7.697 1.00 60.16 127 ALA A N 1
ATOM 964 C CA . ALA A 1 127 ? 0.405 38.841 6.373 1.00 60.16 127 ALA A CA 1
ATOM 965 C C . ALA A 1 127 ? 1.470 38.035 5.650 1.00 60.16 127 ALA A C 1
ATOM 967 O O . ALA A 1 127 ? 2.552 37.907 6.249 1.00 60.16 127 ALA A O 1
ATOM 968 N N . PRO A 1 128 ? 1.102 37.309 4.570 1.00 60.69 128 PRO A N 1
ATOM 969 C CA . PRO A 1 128 ? 1.978 36.306 3.992 1.00 60.69 128 PRO A CA 1
ATOM 970 C C . PRO A 1 128 ? 3.336 36.962 3.947 1.00 60.69 128 PRO A C 1
ATOM 972 O O . PRO A 1 128 ? 3.417 38.099 3.468 1.00 60.69 128 PRO A O 1
ATOM 975 N N . PHE A 1 129 ? 4.333 36.343 4.603 1.00 57.81 129 PHE A N 1
ATOM 976 C CA . PHE A 1 129 ? 5.693 36.876 4.584 1.00 57.81 129 PHE A CA 1
ATOM 977 C C . PHE A 1 129 ? 5.907 37.370 3.172 1.00 57.81 129 PHE A C 1
ATOM 979 O O . PHE A 1 129 ? 5.593 36.566 2.285 1.00 57.81 129 PHE A O 1
ATOM 986 N N . PRO A 1 130 ? 6.294 38.646 2.955 1.00 63.12 130 PRO A N 1
ATOM 987 C CA . PRO A 1 130 ? 6.417 39.159 1.606 1.00 63.12 130 PRO A CA 1
ATOM 988 C C . PRO A 1 130 ? 7.237 38.113 0.887 1.00 63.12 130 PRO A C 1
ATOM 990 O O . PRO A 1 130 ? 8.374 37.847 1.293 1.00 63.12 130 PRO A O 1
ATOM 993 N N . VAL A 1 131 ? 6.587 37.396 -0.040 1.00 63.00 131 VAL A N 1
ATOM 994 C CA . VAL A 1 131 ? 7.251 36.349 -0.796 1.00 63.00 131 VAL A CA 1
ATOM 995 C C . VAL A 1 131 ? 8.392 37.134 -1.382 1.00 63.00 131 VAL A C 1
ATOM 997 O O . VAL A 1 131 ? 8.134 38.106 -2.098 1.00 63.00 131 VAL A O 1
ATOM 1000 N N . ARG A 1 132 ? 9.630 36.845 -0.955 1.00 61.34 132 ARG A N 1
ATOM 1001 C CA . ARG A 1 132 ? 10.795 37.430 -1.602 1.00 61.34 132 ARG A CA 1
ATOM 1002 C C . ARG A 1 132 ? 10.604 36.986 -3.030 1.00 61.34 132 ARG A C 1
ATOM 1004 O O . ARG A 1 132 ? 10.801 35.807 -3.319 1.00 61.34 132 ARG A O 1
ATOM 1011 N N . GLN A 1 133 ? 10.089 37.887 -3.866 1.00 65.31 133 GLN A N 1
ATOM 1012 C CA . GLN A 1 133 ? 9.971 37.619 -5.277 1.00 65.31 133 GLN A CA 1
ATOM 1013 C C . GLN A 1 133 ? 11.392 37.218 -5.644 1.00 65.31 133 GLN A C 1
ATOM 1015 O O . GLN A 1 133 ? 12.315 37.978 -5.310 1.00 65.31 133 GLN A O 1
ATOM 1020 N N . PRO A 1 134 ? 11.613 35.992 -6.154 1.00 62.75 134 PRO A N 1
ATOM 1021 C CA . PRO A 1 134 ? 12.937 35.636 -6.615 1.00 62.75 134 PRO A CA 1
ATOM 1022 C C . PRO A 1 134 ? 13.338 36.777 -7.535 1.00 62.75 134 PRO A C 1
ATOM 1024 O O . PRO A 1 134 ? 12.557 37.146 -8.417 1.00 62.75 134 PRO A O 1
ATOM 1027 N N . ALA A 1 135 ? 14.471 37.420 -7.227 1.00 66.69 135 ALA A N 1
ATOM 1028 C CA . ALA A 1 135 ? 14.961 38.518 -8.043 1.00 66.69 135 ALA A CA 1
ATOM 1029 C C . ALA A 1 135 ? 14.845 38.053 -9.499 1.00 66.69 135 ALA A C 1
ATOM 1031 O O . ALA A 1 135 ? 15.223 36.901 -9.764 1.00 66.69 135 ALA A O 1
ATOM 1032 N N . PRO A 1 136 ? 14.246 38.857 -10.399 1.00 64.50 136 PRO A N 1
ATOM 1033 C CA . PRO A 1 136 ? 14.042 38.428 -11.773 1.00 64.50 136 PRO A CA 1
ATOM 1034 C C . PRO A 1 136 ? 15.369 37.851 -12.264 1.00 64.50 136 PRO A C 1
ATOM 1036 O O . PRO A 1 136 ? 16.411 38.468 -11.996 1.00 64.50 136 PRO A O 1
ATOM 1039 N N . PRO A 1 137 ? 15.370 36.648 -12.879 1.00 61.25 137 PRO A N 1
ATOM 1040 C CA . PRO A 1 137 ? 16.610 36.045 -13.335 1.00 61.25 137 PRO A CA 1
ATOM 1041 C C . PRO A 1 137 ? 17.331 37.114 -14.140 1.00 61.25 137 PRO A C 1
ATOM 1043 O O . PRO A 1 137 ? 16.719 37.715 -15.027 1.00 61.25 137 PRO A O 1
ATOM 1046 N N . ARG A 1 138 ? 18.580 37.419 -1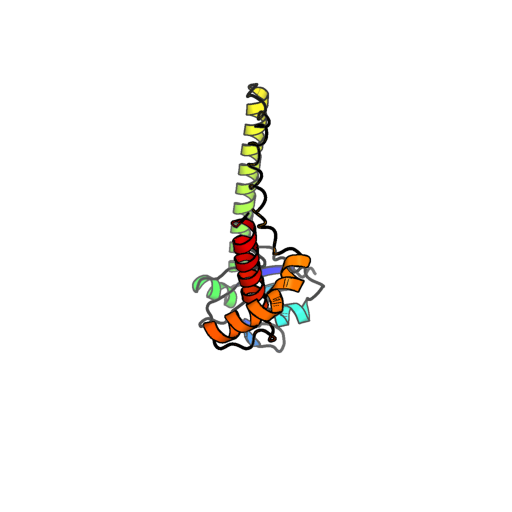3.767 1.00 63.66 138 ARG A N 1
ATOM 1047 C CA . ARG A 1 138 ? 19.405 38.388 -14.487 1.00 63.66 138 ARG A CA 1
ATOM 1048 C C . ARG A 1 138 ? 19.583 37.840 -15.899 1.00 63.66 138 ARG A C 1
ATOM 1050 O O . ARG A 1 138 ? 20.495 37.066 -16.167 1.00 63.66 138 ARG A O 1
ATOM 1057 N N . ARG A 1 139 ? 18.653 38.176 -16.791 1.00 57.50 139 ARG A N 1
ATOM 1058 C CA . ARG A 1 139 ? 18.766 37.916 -18.216 1.00 57.50 139 ARG A CA 1
ATOM 1059 C C . ARG A 1 139 ? 19.817 38.898 -18.686 1.00 57.50 139 ARG A C 1
ATOM 1061 O O . ARG A 1 139 ? 19.526 40.078 -18.853 1.00 57.50 139 ARG A O 1
ATOM 1068 N N . HIS A 1 140 ? 21.049 38.428 -18.821 1.00 62.38 140 HIS A N 1
ATOM 1069 C CA . HIS A 1 140 ? 22.000 39.150 -19.644 1.00 62.38 140 HIS A CA 1
ATOM 1070 C C . HIS A 1 140 ? 21.368 39.239 -21.037 1.00 62.38 140 HIS A C 1
ATOM 1072 O O . HIS A 1 140 ? 20.980 38.193 -21.572 1.00 62.38 140 HIS A O 1
ATOM 1078 N N . PRO A 1 141 ? 21.169 40.447 -21.591 1.00 69.50 141 PRO A N 1
ATOM 1079 C CA . PRO A 1 141 ? 20.741 40.563 -22.971 1.00 69.50 141 PRO A CA 1
ATOM 1080 C C . PRO A 1 141 ? 21.758 39.793 -23.811 1.00 69.50 141 PRO A C 1
ATOM 1082 O O . PRO A 1 141 ? 22.965 39.997 -23.660 1.00 69.50 141 PRO A O 1
ATOM 1085 N N . GLY A 1 142 ? 21.282 38.857 -24.631 1.00 72.69 142 GLY A N 1
ATOM 1086 C CA . GLY A 1 142 ? 22.130 38.259 -25.657 1.00 72.69 142 GLY A CA 1
ATOM 1087 C C . GLY A 1 142 ? 22.636 39.339 -26.622 1.00 72.69 142 GLY A C 1
ATOM 1088 O O . GLY A 1 142 ? 22.150 40.474 -26.582 1.00 72.69 142 GLY A O 1
ATOM 1089 N N . PRO A 1 143 ? 23.592 39.008 -27.501 1.00 81.19 143 PRO A N 1
ATOM 1090 C CA . PRO A 1 143 ? 24.094 39.972 -28.470 1.00 81.19 143 PRO A CA 1
ATOM 1091 C C . PRO A 1 143 ? 22.941 40.483 -29.345 1.00 81.19 143 PRO A C 1
ATOM 1093 O O . PRO A 1 143 ? 22.046 39.718 -29.720 1.00 81.19 143 PRO A O 1
ATOM 1096 N N . THR A 1 144 ? 22.939 41.783 -29.647 1.00 84.69 144 THR A N 1
ATOM 1097 C CA . THR A 1 144 ? 21.899 42.388 -30.488 1.00 84.69 144 THR A CA 1
ATOM 1098 C C . THR A 1 144 ? 21.920 41.767 -31.891 1.00 84.69 144 THR A C 1
ATOM 1100 O O . THR A 1 144 ? 22.967 41.298 -32.345 1.00 84.69 144 THR A O 1
ATOM 1103 N N . PRO A 1 145 ? 20.799 41.777 -32.634 1.00 86.12 145 PRO A N 1
ATOM 1104 C CA . PRO A 1 145 ? 20.776 41.274 -34.008 1.00 86.12 145 PRO A CA 1
ATOM 1105 C C . PRO A 1 145 ? 21.821 41.930 -34.925 1.00 86.12 145 PRO A C 1
ATOM 1107 O O . PRO A 1 145 ? 22.318 41.290 -35.847 1.00 86.12 145 PRO A O 1
ATOM 1110 N N . GLU A 1 146 ? 22.171 43.192 -34.671 1.00 85.25 146 GLU A N 1
ATOM 1111 C CA . GLU A 1 146 ? 23.235 43.910 -35.382 1.00 85.25 146 GLU A CA 1
ATOM 1112 C C . GLU A 1 146 ? 24.625 43.380 -35.040 1.00 85.25 146 GLU A C 1
ATOM 1114 O O . GLU A 1 146 ? 25.397 43.083 -35.952 1.00 85.25 146 GLU A O 1
ATOM 1119 N N . ALA A 1 147 ? 24.919 43.172 -33.753 1.00 85.44 147 ALA A N 1
ATOM 1120 C CA . ALA A 1 147 ? 26.170 42.558 -33.321 1.00 85.44 147 ALA A CA 1
ATOM 1121 C C . ALA A 1 147 ? 26.322 41.137 -33.886 1.00 85.44 147 ALA A C 1
ATOM 1123 O O . ALA A 1 147 ? 27.399 40.768 -34.349 1.00 85.44 147 ALA A O 1
ATOM 1124 N N . ILE A 1 148 ? 25.236 40.356 -33.927 1.00 88.12 148 ILE A N 1
ATOM 1125 C CA . ILE A 1 148 ? 25.253 39.026 -34.548 1.00 88.12 148 ILE A CA 1
ATOM 1126 C C . ILE A 1 148 ? 25.643 39.136 -36.024 1.00 88.12 148 ILE A C 1
ATOM 1128 O O . ILE A 1 148 ? 26.595 38.486 -36.441 1.00 88.12 148 ILE A O 1
ATOM 1132 N N . ARG A 1 149 ? 24.980 40.001 -36.804 1.00 89.31 149 ARG A N 1
ATOM 1133 C CA . ARG A 1 149 ? 25.315 40.183 -38.228 1.00 89.31 149 ARG A CA 1
ATOM 1134 C C . ARG A 1 149 ? 26.760 40.631 -38.446 1.00 89.31 149 ARG A C 1
ATOM 1136 O O . ARG A 1 149 ? 27.382 40.204 -39.412 1.00 89.31 149 ARG A O 1
ATOM 1143 N N . ARG A 1 150 ? 27.280 41.488 -37.567 1.00 89.75 150 ARG A N 1
ATOM 1144 C CA . ARG A 1 150 ? 28.616 42.079 -37.701 1.00 89.75 150 ARG A CA 1
ATOM 1145 C C . ARG A 1 150 ? 29.741 41.112 -37.332 1.00 89.75 150 ARG A C 1
ATOM 1147 O O . ARG A 1 150 ? 30.743 41.073 -38.038 1.00 89.75 150 ARG A O 1
ATOM 1154 N N . TYR A 1 151 ? 29.587 40.335 -36.258 1.00 91.62 151 TYR A N 1
ATOM 1155 C CA . TYR A 1 151 ? 30.693 39.551 -35.688 1.00 91.62 151 TYR A CA 1
ATOM 1156 C C . TYR A 1 151 ? 30.555 38.035 -35.844 1.00 91.62 151 TYR A C 1
ATOM 1158 O O . TYR A 1 151 ? 31.481 37.318 -35.478 1.00 91.62 151 TYR A O 1
ATOM 1166 N N . GLU A 1 152 ? 29.452 37.506 -36.381 1.00 91.25 152 GLU A N 1
ATOM 1167 C CA . GLU A 1 152 ? 29.245 36.052 -36.464 1.00 91.25 152 GLU A CA 1
ATOM 1168 C C . GLU A 1 152 ? 30.325 35.323 -37.272 1.00 91.25 152 GLU A C 1
ATOM 1170 O O . GLU A 1 152 ? 30.805 34.282 -36.826 1.00 91.25 152 GLU A O 1
ATOM 1175 N N . ALA A 1 153 ? 30.756 35.873 -38.412 1.00 90.75 153 ALA A N 1
ATOM 1176 C CA . ALA A 1 153 ? 31.816 35.267 -39.220 1.00 90.75 153 ALA A CA 1
ATOM 1177 C C . ALA A 1 153 ? 33.138 35.170 -38.438 1.00 90.75 153 ALA A C 1
ATOM 1179 O O . ALA A 1 153 ? 33.739 34.099 -38.368 1.00 90.75 153 ALA A O 1
ATOM 1180 N N . GLN A 1 154 ? 33.538 36.261 -37.777 1.00 90.62 154 GLN A N 1
ATOM 1181 C CA . GLN A 1 154 ? 34.747 36.297 -36.954 1.00 90.62 154 GLN A CA 1
ATOM 1182 C C . GLN A 1 154 ? 34.634 35.361 -35.744 1.00 90.62 154 GLN A C 1
ATOM 1184 O O . GLN A 1 154 ? 35.548 34.594 -35.458 1.00 90.62 154 GLN A O 1
ATOM 1189 N N . ALA A 1 155 ? 33.487 35.358 -35.065 1.00 91.19 155 ALA A N 1
ATOM 1190 C CA . ALA A 1 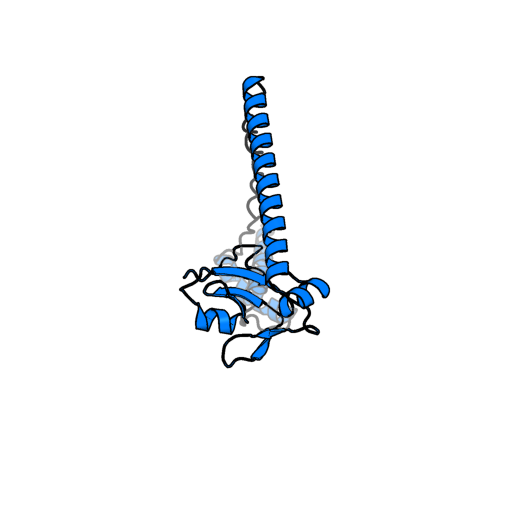155 ? 33.250 34.505 -33.908 1.00 91.19 155 ALA A CA 1
ATOM 1191 C C . ALA A 1 155 ? 33.307 33.009 -34.257 1.00 91.19 155 ALA A C 1
ATOM 1193 O O . ALA A 1 155 ? 33.815 32.219 -33.464 1.00 91.19 155 ALA A O 1
ATOM 1194 N N . LYS A 1 156 ? 32.826 32.604 -35.440 1.00 91.31 156 LYS A N 1
ATOM 1195 C CA . LYS A 1 156 ? 32.946 31.217 -35.916 1.00 91.31 156 LYS A CA 1
ATOM 1196 C C . LYS A 1 156 ? 34.400 30.824 -36.173 1.00 91.31 156 LYS A C 1
ATOM 1198 O O . LYS A 1 156 ? 34.794 29.726 -35.786 1.00 91.31 156 LYS A O 1
ATOM 1203 N N . VAL A 1 157 ? 35.195 31.712 -36.774 1.00 91.88 157 VAL A N 1
ATOM 1204 C CA . VAL A 1 157 ? 36.636 31.486 -36.986 1.00 91.88 157 VAL A CA 1
ATOM 1205 C C . VAL A 1 157 ? 37.353 31.324 -35.646 1.00 91.88 157 VAL A C 1
ATOM 1207 O O . VAL A 1 157 ? 38.067 30.342 -35.458 1.00 91.88 157 VAL A O 1
ATOM 1210 N N . ASP A 1 158 ? 37.096 32.220 -34.693 1.00 90.69 158 ASP A N 1
ATOM 1211 C CA . ASP A 1 158 ? 37.692 32.176 -33.355 1.00 90.69 158 ASP A CA 1
ATOM 1212 C C . ASP A 1 158 ? 37.319 30.891 -32.600 1.00 90.69 158 ASP A C 1
ATOM 1214 O O . ASP A 1 158 ? 38.178 30.259 -31.987 1.00 90.69 158 ASP A O 1
ATOM 1218 N N . VAL A 1 159 ? 36.045 30.480 -32.636 1.00 90.31 159 VAL A N 1
ATOM 1219 C CA . VAL A 1 159 ? 35.578 29.257 -31.960 1.00 90.31 159 VAL A CA 1
ATOM 1220 C C . VAL A 1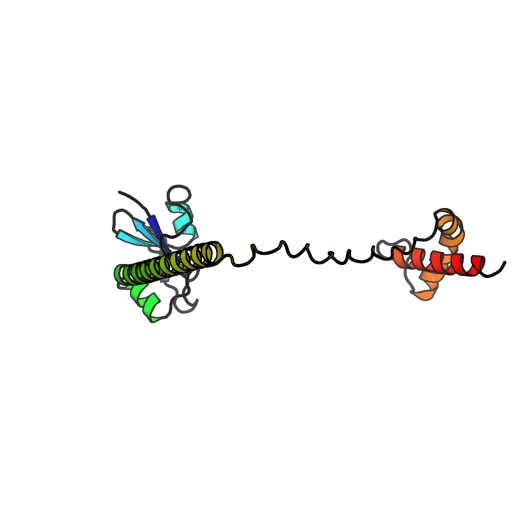 159 ? 36.186 28.013 -32.601 1.00 90.31 159 VAL A C 1
ATOM 1222 O O . VAL A 1 159 ? 36.654 27.137 -31.873 1.00 90.31 159 VAL A O 1
ATOM 1225 N N . ARG A 1 160 ? 36.243 27.953 -33.937 1.00 92.00 160 ARG A N 1
ATOM 1226 C CA . ARG A 1 160 ? 36.892 26.851 -34.656 1.00 92.00 160 ARG A CA 1
ATOM 1227 C C . ARG A 1 160 ? 38.375 26.765 -34.302 1.00 92.00 160 ARG A C 1
ATOM 1229 O O . ARG A 1 160 ? 38.844 25.694 -33.950 1.00 92.00 160 ARG A O 1
ATOM 1236 N N . ALA A 1 161 ? 39.091 27.888 -34.320 1.00 91.12 161 ALA A N 1
ATOM 1237 C CA . ALA A 1 161 ? 40.517 27.928 -34.003 1.00 91.12 161 ALA A CA 1
ATOM 1238 C C . ALA A 1 161 ? 40.815 27.591 -32.532 1.00 91.12 161 ALA A C 1
ATOM 1240 O O . ALA A 1 161 ? 41.820 26.953 -32.232 1.00 91.12 161 ALA A O 1
ATOM 1241 N N . ARG A 1 162 ? 39.954 28.024 -31.604 1.00 90.94 162 ARG A N 1
ATOM 1242 C CA . ARG A 1 162 ? 40.181 27.861 -30.163 1.00 90.94 162 ARG A CA 1
ATOM 1243 C C . ARG A 1 162 ? 39.810 26.479 -29.639 1.00 90.94 162 ARG A C 1
ATOM 1245 O O . ARG A 1 162 ? 40.449 26.008 -28.703 1.00 90.94 162 ARG A O 1
ATOM 1252 N N . PHE A 1 163 ? 38.753 25.878 -30.176 1.00 88.94 163 PHE A N 1
ATOM 1253 C CA . PHE A 1 163 ? 38.193 24.634 -29.648 1.00 88.94 163 PHE A CA 1
ATOM 1254 C C . PHE A 1 163 ? 38.335 23.446 -30.605 1.00 88.94 163 PHE A C 1
ATOM 1256 O O . PHE A 1 163 ? 37.980 22.342 -30.211 1.00 88.94 163 PHE A O 1
ATOM 1263 N N . ASP A 1 164 ? 38.859 23.658 -31.818 1.00 89.81 164 ASP A N 1
ATOM 1264 C CA . ASP A 1 164 ? 38.984 22.642 -32.876 1.00 89.81 164 ASP A CA 1
ATOM 1265 C C . ASP A 1 164 ? 37.648 21.941 -33.192 1.00 89.81 164 ASP A C 1
ATOM 1267 O O . ASP A 1 164 ? 37.551 20.728 -33.359 1.00 89.81 164 ASP A O 1
ATOM 1271 N N . VAL A 1 165 ? 36.570 22.732 -33.223 1.00 87.19 165 VAL A N 1
ATOM 1272 C CA . VAL A 1 165 ? 35.200 22.263 -33.480 1.00 87.19 165 VAL A CA 1
ATOM 1273 C C . VAL A 1 165 ? 34.616 22.911 -34.723 1.00 87.19 165 VAL A C 1
ATOM 1275 O O . VAL A 1 165 ? 34.988 24.026 -35.093 1.00 87.19 165 VAL A O 1
ATOM 1278 N N . ASP A 1 166 ? 33.639 22.247 -35.339 1.00 88.12 166 ASP A N 1
ATOM 1279 C CA . ASP A 1 166 ? 32.835 22.860 -36.390 1.00 88.12 166 ASP A CA 1
ATOM 1280 C C . ASP A 1 166 ? 31.674 23.683 -35.786 1.00 88.12 166 ASP A C 1
ATOM 1282 O O . ASP A 1 166 ? 30.722 23.103 -35.250 1.00 88.12 166 ASP A O 1
ATOM 1286 N N . PRO A 1 167 ? 31.721 25.030 -35.844 1.00 85.00 167 PRO A N 1
ATOM 1287 C CA . PRO A 1 167 ? 30.729 25.894 -35.207 1.00 85.00 167 PRO A CA 1
ATOM 1288 C C . PRO A 1 167 ? 29.351 25.875 -35.888 1.00 85.00 167 PRO A C 1
ATOM 1290 O O . PRO A 1 167 ? 28.407 26.445 -35.335 1.00 85.00 167 PRO A O 1
ATOM 1293 N N . ASP A 1 168 ? 29.223 25.255 -37.066 1.00 87.38 168 ASP A N 1
ATOM 1294 C CA . ASP A 1 168 ? 27.953 25.118 -37.790 1.00 87.38 168 ASP A CA 1
ATOM 1295 C C . ASP A 1 168 ? 27.133 23.890 -37.347 1.00 87.38 168 ASP A C 1
ATOM 1297 O O . ASP A 1 168 ? 25.949 23.779 -37.675 1.00 87.38 168 ASP A O 1
ATOM 1301 N N . LEU A 1 169 ? 27.717 22.995 -36.540 1.00 86.50 169 LEU A N 1
ATOM 1302 C CA . LEU A 1 169 ? 27.014 21.843 -35.976 1.00 86.50 169 LEU A CA 1
ATOM 1303 C C . LEU A 1 169 ? 26.135 22.222 -34.763 1.00 86.50 169 LEU A C 1
ATOM 1305 O O . LEU A 1 169 ? 26.465 23.133 -33.989 1.00 86.50 169 LEU A O 1
ATOM 1309 N N . PRO A 1 170 ? 25.013 21.506 -34.541 1.00 80.69 170 PRO A N 1
ATOM 1310 C CA . PRO A 1 170 ? 24.143 21.747 -33.395 1.00 80.69 170 PRO A CA 1
ATOM 1311 C C . PRO A 1 170 ? 24.893 21.514 -32.076 1.00 80.69 170 PRO A C 1
ATOM 1313 O O . PRO A 1 170 ? 25.599 20.525 -31.911 1.00 80.69 170 PRO A O 1
ATOM 1316 N N . GLY A 1 171 ? 24.722 22.436 -31.125 1.00 83.19 171 GLY A N 1
ATOM 1317 C CA . GLY A 1 171 ? 25.368 22.398 -29.805 1.00 83.19 171 GLY A CA 1
ATOM 1318 C C . GLY A 1 171 ? 26.434 23.476 -29.585 1.00 83.19 171 GLY A C 1
ATOM 1319 O O . GLY A 1 171 ? 26.630 23.900 -28.450 1.00 83.19 171 GLY A O 1
ATOM 1320 N N . TRP A 1 172 ? 27.038 24.019 -30.650 1.00 86.62 172 TRP A N 1
ATOM 1321 C CA . TRP A 1 172 ? 28.141 24.994 -30.542 1.00 86.62 172 TRP A CA 1
ATOM 1322 C C . TRP A 1 172 ? 27.716 26.461 -30.686 1.00 86.62 172 TRP A C 1
ATOM 1324 O O . TRP A 1 172 ? 28.488 27.375 -30.389 1.00 86.62 172 TRP A O 1
ATOM 1334 N N . ARG A 1 173 ? 26.451 26.702 -31.059 1.00 87.31 173 ARG A N 1
ATOM 1335 C CA . ARG A 1 173 ? 25.853 28.042 -31.216 1.00 87.31 173 ARG A CA 1
ATOM 1336 C C . ARG A 1 173 ? 26.055 28.929 -29.982 1.00 87.31 173 ARG A C 1
ATOM 1338 O O . ARG A 1 173 ? 26.252 30.132 -30.126 1.00 87.31 173 ARG A O 1
ATOM 1345 N N . GLY A 1 174 ? 26.032 28.340 -28.785 1.00 87.62 174 GLY A N 1
ATOM 1346 C CA . GLY A 1 174 ? 26.238 29.060 -27.527 1.00 87.62 174 GLY A CA 1
ATOM 1347 C C . GLY A 1 174 ? 27.612 29.728 -27.429 1.00 87.62 174 GLY A C 1
ATOM 1348 O O . GLY A 1 174 ? 27.684 30.895 -27.054 1.00 87.62 174 GLY A O 1
ATOM 1349 N N . LEU A 1 175 ? 28.684 29.038 -27.843 1.00 88.25 175 LEU A N 1
ATOM 1350 C CA . LEU A 1 175 ? 30.046 29.588 -27.827 1.00 88.25 175 LEU A CA 1
ATOM 1351 C C . LEU A 1 175 ? 30.211 30.715 -28.848 1.00 88.25 175 LEU A C 1
ATOM 1353 O O . LEU A 1 175 ? 30.838 31.730 -28.555 1.00 88.25 175 LEU A O 1
ATOM 1357 N N . VAL A 1 176 ? 29.590 30.565 -30.020 1.00 89.19 176 VAL A N 1
ATOM 1358 C CA . VAL A 1 176 ? 29.579 31.608 -31.054 1.00 89.19 176 VAL A CA 1
ATOM 1359 C C . VAL A 1 176 ? 28.876 32.867 -30.535 1.00 89.19 176 VAL A C 1
ATOM 1361 O O . VAL A 1 176 ? 29.423 33.960 -30.639 1.00 89.19 176 VAL A O 1
ATOM 1364 N N . LEU A 1 177 ? 27.702 32.736 -29.907 1.00 89.69 177 LEU A N 1
ATOM 1365 C CA . LEU A 1 177 ? 26.966 33.876 -29.338 1.00 89.69 177 LEU A CA 1
ATOM 1366 C C . LEU A 1 177 ? 27.696 34.527 -28.152 1.00 89.69 177 LEU A C 1
ATOM 1368 O O . LEU A 1 177 ? 27.693 35.755 -28.021 1.00 89.69 177 LEU A O 1
ATOM 1372 N N . GLN A 1 178 ? 28.351 33.726 -27.309 1.00 89.19 178 GLN A N 1
ATOM 1373 C CA . GLN A 1 178 ? 29.189 34.236 -26.227 1.00 89.19 178 GLN A CA 1
ATOM 1374 C C . GLN A 1 178 ? 30.356 35.057 -26.786 1.00 89.19 178 GLN A C 1
ATOM 1376 O O . GLN A 1 178 ? 30.583 36.178 -26.336 1.00 89.19 178 GLN A O 1
ATOM 1381 N N . ARG A 1 179 ? 31.034 34.552 -27.823 1.00 90.94 179 ARG A N 1
ATOM 1382 C CA . ARG A 1 179 ? 32.149 35.253 -28.462 1.00 90.94 179 ARG A CA 1
ATOM 1383 C C . ARG A 1 179 ? 31.715 36.548 -29.153 1.00 90.94 179 ARG A C 1
ATOM 1385 O O . ARG A 1 179 ? 32.401 37.554 -29.025 1.00 90.94 179 ARG A O 1
ATOM 1392 N N . ILE A 1 180 ? 30.548 36.562 -29.803 1.00 91.19 180 ILE A N 1
ATOM 1393 C CA . ILE A 1 180 ? 29.949 37.790 -30.361 1.00 91.19 180 ILE A CA 1
ATOM 1394 C C . ILE A 1 180 ? 29.717 38.830 -29.258 1.00 91.19 180 ILE A C 1
ATOM 1396 O O . ILE A 1 180 ? 30.003 40.004 -29.461 1.00 91.19 180 ILE A O 1
ATOM 1400 N N . THR A 1 181 ? 29.238 38.404 -28.086 1.00 88.94 181 THR A N 1
ATOM 1401 C CA . THR A 1 181 ? 29.003 39.301 -26.940 1.00 88.94 181 THR A CA 1
ATOM 1402 C C . THR A 1 181 ? 30.305 39.900 -26.400 1.00 88.94 181 THR A C 1
ATOM 1404 O O . THR A 1 181 ? 30.320 41.035 -25.931 1.00 88.94 181 THR A O 1
ATOM 1407 N N . GLU A 1 182 ? 31.401 39.142 -26.429 1.00 88.31 182 GLU A N 1
ATOM 1408 C CA . GLU A 1 182 ? 32.728 39.633 -26.037 1.00 88.31 182 GLU A CA 1
ATOM 1409 C C . GLU A 1 182 ? 33.271 40.650 -27.045 1.00 88.31 182 GLU A C 1
ATOM 1411 O O . GLU A 1 182 ? 33.742 41.708 -26.638 1.00 88.31 182 GLU A O 1
ATOM 1416 N N . LEU A 1 183 ? 33.155 40.357 -28.346 1.00 86.69 183 LEU A N 1
ATOM 1417 C CA . LEU A 1 183 ? 33.592 41.253 -29.420 1.00 86.69 183 LEU A CA 1
ATOM 1418 C C . LEU A 1 183 ? 32.796 42.564 -29.417 1.00 86.69 183 LEU A C 1
ATOM 1420 O O . LEU A 1 183 ? 33.388 43.633 -29.499 1.00 86.69 183 LEU A O 1
ATOM 1424 N N . SER A 1 184 ? 31.473 42.503 -29.226 1.00 84.62 184 SER A N 1
ATOM 1425 C CA . SER A 1 184 ? 30.639 43.709 -29.178 1.00 84.62 184 SER A CA 1
ATOM 1426 C C . SER A 1 184 ? 30.950 44.599 -27.971 1.00 84.62 184 SER A C 1
ATOM 1428 O O . SER A 1 184 ? 30.902 45.814 -28.086 1.00 84.62 184 SER A O 1
ATOM 1430 N N . LYS A 1 185 ? 31.298 44.011 -26.816 1.00 81.94 185 LYS A N 1
ATOM 1431 C CA . LYS A 1 185 ? 31.696 44.775 -25.620 1.00 81.94 185 LYS A CA 1
ATOM 1432 C C . LYS A 1 185 ? 33.070 45.431 -25.752 1.00 81.94 185 LYS A C 1
ATOM 1434 O O . LYS A 1 185 ? 33.316 46.412 -25.064 1.00 81.94 185 LYS A O 1
ATOM 1439 N N . GLY A 1 186 ? 33.966 44.872 -26.567 1.00 72.25 186 GLY A N 1
ATOM 1440 C CA . GLY A 1 186 ? 35.279 45.465 -26.832 1.00 72.25 186 GLY A CA 1
ATOM 1441 C C . GLY A 1 186 ? 35.187 46.753 -27.652 1.00 72.25 186 GLY A C 1
ATOM 1442 O O . GLY A 1 186 ? 35.928 47.697 -27.386 1.00 72.25 186 GLY A O 1
ATOM 1443 N N . ASP A 1 187 ? 34.232 46.811 -28.584 1.00 67.06 187 ASP A N 1
ATOM 1444 C CA . ASP A 1 187 ? 34.008 47.981 -29.439 1.00 67.06 187 ASP A CA 1
ATOM 1445 C C . ASP A 1 187 ? 33.299 49.131 -28.692 1.00 67.06 187 ASP A C 1
ATOM 1447 O O . ASP A 1 187 ? 33.614 50.288 -28.940 1.00 67.06 187 ASP A O 1
ATOM 1451 N N . ASP A 1 188 ? 32.421 48.832 -27.723 1.00 60.03 188 ASP A N 1
ATOM 1452 C CA . ASP A 1 188 ? 31.739 49.828 -26.864 1.00 60.03 188 ASP A CA 1
ATOM 1453 C C . ASP A 1 188 ? 32.680 50.565 -25.877 1.00 60.03 188 ASP A C 1
ATOM 1455 O O . ASP A 1 188 ? 32.291 51.565 -25.285 1.00 60.03 188 ASP A O 1
ATOM 1459 N N . VAL A 1 189 ? 33.905 50.071 -25.645 1.00 58.34 189 VAL A N 1
ATOM 1460 C CA . VAL A 1 189 ? 34.864 50.642 -24.666 1.00 58.34 189 VAL A CA 1
ATOM 1461 C C . VAL A 1 189 ? 35.902 51.567 -25.330 1.00 58.34 189 VAL A C 1
ATOM 1463 O O . VAL A 1 189 ? 36.717 52.170 -24.636 1.00 58.34 189 VAL A O 1
ATOM 1466 N N . SER A 1 190 ? 35.882 51.697 -26.661 1.00 51.69 190 SER A N 1
ATOM 1467 C CA . SER A 1 190 ? 36.869 52.484 -27.425 1.00 51.69 190 SER A CA 1
ATOM 1468 C C . SER A 1 190 ? 36.353 53.837 -27.949 1.00 51.69 190 SER A C 1
ATOM 1470 O O . SER A 1 190 ? 36.954 54.369 -28.882 1.00 51.69 190 SER A O 1
ATOM 1472 N N . ASP A 1 191 ? 35.287 54.391 -27.361 1.00 42.78 191 ASP A N 1
ATOM 1473 C CA . ASP A 1 191 ? 34.770 55.749 -27.634 1.00 42.78 191 ASP A CA 1
ATOM 1474 C C . ASP A 1 191 ? 34.849 56.630 -26.371 1.00 42.78 191 ASP A C 1
ATOM 1476 O O . ASP A 1 191 ? 34.399 56.166 -25.294 1.00 42.78 191 ASP A O 1
#

Secondary structure (DSSP, 8-state):
---EEEEEEE--TTS-EE--STTT--EE-SSEEEEEETTEEEEE-HHHHHHHHBTTB-SS-SSS-TT-EEPPHHHHHHHHH-HHHHHHHHHHHHHHHHHHHHHHHHHHHHHHHHHHHTTPPP-----------------PPPPPHHHHHHHHHHHHHHHHHHH---TTSTT-HHHHHHHHHHHHHHHTT--